Protein AF-A0A4W2DU71-F1 (afdb_monomer)

Structure (mmCIF, N/CA/C/O backbone):
data_AF-A0A4W2DU71-F1
#
_entry.id   AF-A0A4W2DU71-F1
#
loop_
_atom_site.group_PDB
_atom_site.id
_atom_site.type_symbol
_atom_site.label_atom_id
_atom_site.label_alt_id
_atom_site.label_comp_id
_atom_site.label_asym_id
_atom_site.label_entity_id
_atom_site.label_seq_id
_atom_site.pdbx_PDB_ins_code
_atom_site.Cartn_x
_atom_site.Cartn_y
_atom_site.Cartn_z
_atom_site.occupancy
_a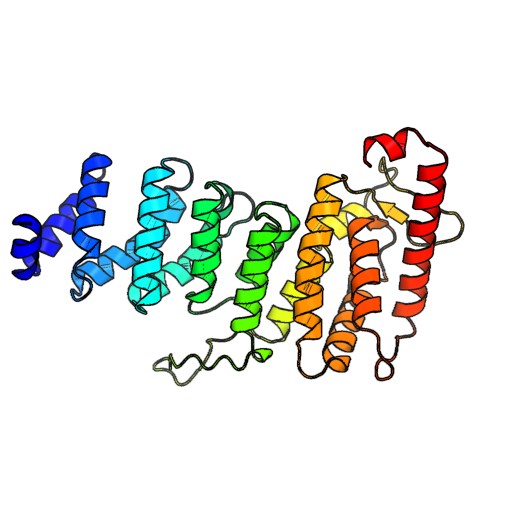tom_site.B_iso_or_equiv
_atom_site.auth_seq_id
_atom_site.auth_comp_id
_atom_site.auth_asym_id
_atom_site.auth_atom_id
_atom_site.pdbx_PDB_model_num
ATOM 1 N N . ILE A 1 1 ? 13.094 -8.467 -40.812 1.00 41.41 1 ILE A N 1
ATOM 2 C CA . ILE A 1 1 ? 14.427 -9.121 -40.797 1.00 41.41 1 ILE A CA 1
ATOM 3 C C . ILE A 1 1 ? 15.484 -8.213 -41.435 1.00 41.41 1 ILE A C 1
ATOM 5 O O . ILE A 1 1 ? 16.396 -7.828 -40.724 1.00 41.41 1 ILE A O 1
ATOM 9 N N . CYS A 1 2 ? 15.318 -7.727 -42.674 1.00 39.38 2 CYS A N 1
ATOM 10 C CA . CYS A 1 2 ? 16.271 -6.776 -43.285 1.00 39.38 2 CYS A CA 1
ATOM 11 C C . CYS A 1 2 ? 16.454 -5.454 -42.506 1.00 39.38 2 CYS A C 1
ATOM 13 O O . CYS A 1 2 ? 17.579 -5.006 -42.349 1.00 39.38 2 CYS A O 1
ATOM 15 N N . PHE A 1 3 ? 15.390 -4.872 -41.932 1.00 49.50 3 PHE A N 1
ATOM 16 C CA . PHE A 1 3 ? 15.496 -3.669 -41.079 1.00 49.50 3 PHE A CA 1
ATOM 17 C C . PHE A 1 3 ? 16.226 -3.932 -39.745 1.00 49.50 3 PHE A C 1
ATOM 19 O O . PHE A 1 3 ? 16.845 -3.038 -39.184 1.00 49.50 3 PHE A O 1
ATOM 26 N N . LEU A 1 4 ? 16.169 -5.175 -39.250 1.00 45.38 4 LEU A N 1
ATOM 27 C 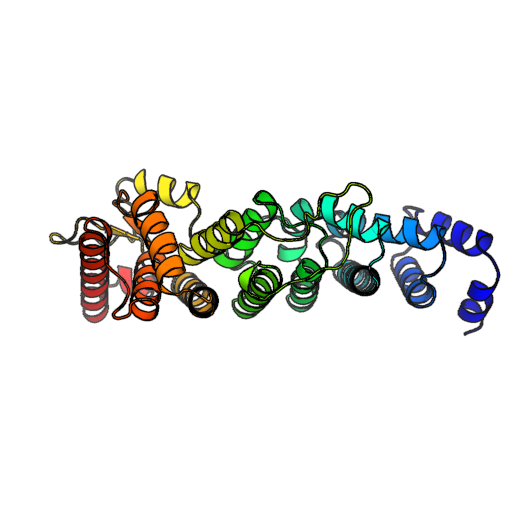CA . LEU A 1 4 ? 16.824 -5.599 -38.007 1.00 45.38 4 LEU A CA 1
ATOM 28 C C . LEU A 1 4 ? 18.311 -5.907 -38.226 1.00 45.38 4 LEU A C 1
ATOM 30 O O . LEU A 1 4 ? 19.116 -5.582 -37.365 1.00 45.38 4 LEU A O 1
ATOM 34 N N . LEU A 1 5 ? 18.669 -6.446 -39.398 1.00 46.88 5 LEU A N 1
ATOM 35 C CA . LEU A 1 5 ? 20.061 -6.625 -39.833 1.00 46.88 5 LEU A CA 1
ATOM 36 C C . LEU A 1 5 ? 20.741 -5.284 -40.176 1.00 46.88 5 LEU A C 1
ATOM 38 O O . LEU A 1 5 ? 21.939 -5.135 -39.993 1.00 46.88 5 LEU A O 1
ATOM 42 N N . PHE A 1 6 ? 19.989 -4.269 -40.617 1.00 49.47 6 PHE A N 1
ATOM 43 C CA . PHE A 1 6 ? 20.547 -2.939 -40.917 1.00 49.47 6 PHE A CA 1
ATOM 44 C C . PHE A 1 6 ? 20.885 -2.110 -39.670 1.00 49.47 6 PHE A C 1
ATOM 46 O O . PHE A 1 6 ? 21.780 -1.266 -39.684 1.00 49.47 6 PHE A O 1
ATOM 53 N N . LEU A 1 7 ? 20.165 -2.350 -38.576 1.00 50.03 7 LEU A N 1
ATOM 54 C CA . LEU A 1 7 ? 20.374 -1.683 -37.292 1.00 50.03 7 LEU A CA 1
ATOM 55 C C . LEU A 1 7 ? 21.699 -2.106 -36.630 1.00 50.03 7 LEU A C 1
ATOM 57 O O . LEU A 1 7 ? 22.244 -1.378 -35.801 1.00 50.03 7 LEU A O 1
ATOM 61 N N . GLU A 1 8 ? 22.283 -3.218 -37.080 1.00 47.94 8 GLU A N 1
ATOM 62 C CA . GLU A 1 8 ? 23.624 -3.676 -36.712 1.00 47.94 8 GLU A CA 1
ATOM 63 C C . GLU A 1 8 ? 24.737 -2.692 -37.133 1.00 47.94 8 GLU A C 1
ATOM 65 O O . GLU A 1 8 ? 25.821 -2.723 -36.555 1.00 47.94 8 GLU A O 1
ATOM 70 N N . ALA A 1 9 ? 24.476 -1.769 -38.072 1.00 53.62 9 ALA A N 1
ATOM 71 C CA . ALA A 1 9 ? 25.553 -1.119 -38.815 1.00 53.62 9 ALA A CA 1
ATOM 72 C C . ALA A 1 9 ? 25.831 0.374 -38.544 1.00 53.62 9 ALA A C 1
ATOM 74 O O . ALA A 1 9 ? 26.863 0.841 -39.018 1.00 53.62 9 ALA A O 1
ATOM 75 N N . THR A 1 10 ? 25.016 1.184 -37.843 1.00 66.12 10 THR A N 1
ATOM 76 C CA . THR A 1 10 ? 25.426 2.602 -37.624 1.00 66.12 10 THR A CA 1
ATOM 77 C C . THR A 1 10 ? 24.658 3.375 -36.540 1.00 66.12 10 THR A C 1
ATOM 79 O O . THR A 1 10 ? 23.441 3.546 -36.597 1.00 66.12 10 THR A O 1
ATOM 82 N N . GLU A 1 11 ? 25.390 3.969 -35.589 1.00 67.56 11 GLU A N 1
ATOM 83 C CA . GLU A 1 11 ? 24.868 4.909 -34.576 1.00 67.56 11 GLU A CA 1
ATOM 84 C C . GLU A 1 11 ? 24.136 6.117 -35.201 1.00 67.56 11 GLU A C 1
ATOM 86 O O . GLU A 1 11 ? 23.179 6.642 -34.626 1.00 67.56 11 GLU A O 1
ATOM 91 N N . SER A 1 12 ? 24.532 6.521 -36.412 1.00 70.56 12 SER A N 1
ATOM 92 C CA . SER A 1 12 ? 23.887 7.580 -37.195 1.00 70.56 12 SER A CA 1
ATOM 93 C C . SER A 1 12 ? 22.454 7.231 -37.613 1.00 70.56 12 SER A C 1
ATOM 95 O O . SER A 1 12 ? 21.579 8.094 -37.520 1.00 70.56 12 SER A O 1
ATOM 97 N N . LEU A 1 13 ? 22.179 5.978 -37.994 1.00 70.69 13 LEU A N 1
ATOM 98 C CA . LEU A 1 13 ? 20.828 5.524 -38.333 1.00 70.69 13 LEU A CA 1
ATOM 99 C C . LEU A 1 13 ? 19.935 5.497 -37.086 1.00 70.69 13 LEU A C 1
ATOM 101 O O . LEU A 1 13 ? 18.817 6.007 -37.119 1.00 70.69 13 LEU A O 1
ATOM 105 N N . ILE A 1 14 ? 20.454 4.998 -35.957 1.00 70.62 14 ILE A N 1
ATOM 106 C CA . ILE A 1 14 ? 19.748 5.018 -34.662 1.00 70.62 14 ILE A CA 1
ATOM 107 C C . ILE A 1 14 ? 19.374 6.455 -34.280 1.00 70.62 14 ILE A C 1
ATOM 109 O O . ILE A 1 14 ? 18.251 6.703 -33.838 1.00 70.62 14 ILE A O 1
ATOM 113 N N . LYS A 1 15 ? 20.292 7.407 -34.486 1.00 73.25 15 LYS A N 1
ATOM 114 C CA . LYS A 1 15 ? 20.061 8.834 -34.236 1.00 73.25 15 LYS A CA 1
ATOM 115 C C . LYS A 1 15 ? 18.990 9.418 -35.161 1.00 73.25 15 LYS A C 1
ATOM 117 O O . LYS A 1 15 ? 18.114 10.123 -34.672 1.00 73.25 15 LYS A O 1
ATOM 122 N N . ALA A 1 16 ? 19.019 9.101 -36.455 1.00 76.12 16 ALA A N 1
ATOM 123 C CA . ALA A 1 16 ? 18.016 9.569 -37.413 1.00 76.12 16 ALA A CA 1
ATOM 124 C C . ALA A 1 16 ? 16.611 9.036 -37.082 1.00 76.12 16 ALA A C 1
ATOM 126 O O . ALA A 1 16 ? 15.645 9.799 -37.047 1.00 76.12 16 ALA A O 1
ATOM 127 N N . VAL A 1 17 ? 16.502 7.745 -36.756 1.00 74.25 17 VAL A N 1
ATOM 128 C CA . VAL A 1 17 ? 15.231 7.125 -36.355 1.00 74.25 17 VAL A CA 1
ATOM 129 C C . VAL A 1 17 ? 14.725 7.702 -35.026 1.00 74.25 17 VAL A C 1
ATOM 131 O O . VAL A 1 17 ? 13.529 7.953 -34.889 1.00 74.25 17 VAL A O 1
ATOM 134 N N . TYR A 1 18 ? 15.615 8.011 -34.076 1.00 72.75 18 TYR A N 1
ATOM 135 C CA . TYR A 1 18 ? 15.246 8.714 -32.842 1.00 72.75 18 TYR A CA 1
ATOM 136 C C . TYR A 1 18 ? 14.683 10.115 -33.116 1.00 72.75 18 TYR A C 1
ATOM 138 O O . TYR A 1 18 ? 13.648 10.480 -32.556 1.00 72.75 18 TYR A O 1
ATOM 146 N N . THR A 1 19 ? 15.310 10.886 -34.009 1.00 77.00 19 THR A N 1
ATOM 147 C CA . THR A 1 19 ? 14.803 12.206 -34.416 1.00 77.00 19 THR A CA 1
ATOM 148 C C . THR A 1 19 ? 13.415 12.105 -35.051 1.00 77.00 19 THR A C 1
ATOM 150 O O . THR A 1 19 ? 12.552 12.922 -34.737 1.00 77.00 19 THR A O 1
ATOM 153 N N . LEU A 1 20 ? 13.162 11.081 -35.873 1.00 75.81 20 LEU A N 1
ATOM 154 C CA . LEU A 1 20 ? 11.834 10.811 -36.437 1.00 75.81 20 LEU A CA 1
ATOM 155 C C . LEU A 1 20 ? 10.816 10.408 -35.359 1.00 75.81 20 LEU A C 1
ATOM 157 O O . LEU A 1 20 ? 9.691 10.901 -35.366 1.00 75.81 20 LEU A O 1
ATOM 161 N N . TYR A 1 21 ? 11.208 9.575 -34.389 1.00 74.38 21 TYR A N 1
ATOM 162 C CA . TYR A 1 21 ? 10.343 9.177 -33.272 1.00 74.38 21 TYR A CA 1
ATOM 163 C C . TYR A 1 21 ? 9.860 10.376 -32.441 1.00 74.38 21 TYR A C 1
ATOM 165 O O . TYR A 1 21 ? 8.701 10.418 -32.020 1.00 74.38 21 TYR A O 1
ATOM 173 N N . GLN A 1 22 ? 10.733 11.365 -32.225 1.00 72.00 22 GLN A N 1
ATOM 174 C CA . GLN A 1 22 ? 10.412 12.578 -31.469 1.00 72.00 22 GLN A CA 1
ATOM 175 C C . GLN A 1 22 ? 9.448 13.531 -32.191 1.00 72.00 22 GLN A C 1
ATOM 177 O O . GLN A 1 22 ? 8.903 14.437 -31.555 1.00 72.00 22 GLN A O 1
ATOM 182 N N . GLN A 1 23 ? 9.206 13.351 -33.493 1.00 76.75 23 GLN A N 1
ATOM 183 C CA . GLN A 1 23 ? 8.272 14.202 -34.224 1.00 76.75 23 GLN A CA 1
ATOM 184 C C . GLN A 1 23 ? 6.852 14.026 -33.677 1.00 76.75 23 GLN A C 1
ATOM 186 O O . GLN A 1 23 ? 6.329 12.912 -33.565 1.00 76.75 23 GLN A O 1
ATOM 191 N N . ARG A 1 24 ? 6.206 15.147 -33.327 1.00 61.28 24 ARG A N 1
ATOM 192 C CA . ARG A 1 24 ? 4.875 15.154 -32.696 1.00 61.28 24 ARG A CA 1
ATOM 193 C C . ARG A 1 24 ? 3.796 14.515 -33.578 1.00 61.28 24 ARG A C 1
ATOM 195 O O . ARG A 1 24 ? 2.910 13.869 -33.030 1.00 61.28 24 ARG A O 1
ATOM 202 N N . SER A 1 25 ? 3.922 14.629 -34.901 1.00 70.56 25 SER A N 1
ATOM 203 C CA . SER A 1 25 ? 2.976 14.140 -35.915 1.00 70.56 25 SER A CA 1
ATOM 204 C C . SER A 1 25 ? 3.130 12.662 -36.295 1.00 70.56 25 SER A C 1
ATOM 206 O O . SER A 1 25 ? 2.412 12.191 -37.175 1.00 70.56 25 SER A O 1
ATOM 208 N N . LEU A 1 26 ? 4.050 11.912 -35.674 1.00 76.25 26 LEU A N 1
ATOM 209 C CA . LEU A 1 26 ? 4.237 10.507 -36.032 1.00 76.25 26 LEU A CA 1
ATOM 210 C C . LEU A 1 26 ? 3.009 9.673 -35.641 1.00 76.25 26 LEU A C 1
ATOM 212 O O . LEU A 1 26 ? 2.600 9.663 -34.476 1.00 76.25 26 LEU A O 1
ATOM 216 N N . LEU A 1 27 ? 2.455 8.946 -36.614 1.00 77.56 27 LEU A N 1
ATOM 217 C CA . LEU A 1 27 ? 1.325 8.047 -36.401 1.00 77.56 27 LEU A CA 1
ATOM 218 C C . LEU A 1 27 ? 1.673 6.984 -35.347 1.00 77.56 27 LEU A C 1
ATOM 220 O O . LEU A 1 27 ? 2.765 6.409 -35.355 1.00 77.56 27 LEU A O 1
ATOM 224 N N . ILE A 1 28 ? 0.723 6.689 -34.459 1.00 70.19 28 ILE A N 1
ATOM 225 C CA . ILE A 1 28 ? 0.897 5.732 -33.353 1.00 70.19 28 ILE A CA 1
ATOM 226 C C . ILE A 1 28 ? 1.367 4.345 -33.838 1.00 70.19 28 ILE A C 1
ATOM 228 O O . ILE A 1 28 ? 2.334 3.841 -33.267 1.00 70.19 28 ILE A O 1
ATOM 232 N N . PRO A 1 29 ? 0.822 3.755 -34.926 1.00 74.88 29 PRO A N 1
ATOM 233 C CA . PRO A 1 29 ? 1.317 2.477 -35.445 1.00 74.88 29 PRO A CA 1
ATOM 234 C C . PRO A 1 29 ? 2.802 2.509 -35.830 1.00 74.88 29 PRO A C 1
ATOM 236 O O . PRO A 1 29 ? 3.527 1.541 -35.604 1.00 74.88 29 PRO A O 1
ATOM 239 N N . VAL A 1 30 ? 3.280 3.641 -36.359 1.00 74.75 30 VAL A N 1
ATOM 240 C CA . VAL A 1 30 ? 4.692 3.831 -36.713 1.00 74.75 30 VAL A CA 1
ATOM 241 C C . VAL A 1 30 ? 5.544 3.927 -35.448 1.00 74.75 30 VAL A C 1
ATOM 243 O O . VAL A 1 30 ? 6.574 3.261 -35.364 1.00 74.75 30 VAL A O 1
ATOM 246 N N . ARG A 1 31 ? 5.092 4.663 -34.419 1.00 75.06 31 ARG A N 1
ATOM 247 C CA . ARG A 1 31 ? 5.765 4.686 -33.104 1.00 75.06 31 ARG A CA 1
ATOM 248 C C . ARG A 1 31 ? 5.872 3.286 -32.501 1.00 75.06 31 ARG A C 1
ATOM 250 O O . ARG A 1 31 ? 6.956 2.902 -32.070 1.00 75.06 31 ARG A O 1
ATOM 257 N N . THR A 1 32 ? 4.794 2.507 -32.534 1.00 70.69 32 THR A N 1
ATOM 258 C CA . THR A 1 32 ? 4.762 1.112 -32.070 1.00 70.69 32 THR A CA 1
ATOM 259 C C . THR A 1 32 ? 5.749 0.217 -32.824 1.00 70.69 32 THR A C 1
ATOM 261 O O . THR A 1 32 ? 6.460 -0.575 -32.205 1.00 70.69 32 THR A O 1
ATOM 264 N N . LEU A 1 33 ? 5.844 0.337 -34.150 1.00 73.81 33 LEU A N 1
ATOM 265 C CA . LEU A 1 33 ? 6.799 -0.445 -34.944 1.00 73.81 33 LEU A CA 1
ATOM 266 C C . LEU A 1 33 ? 8.254 -0.086 -34.616 1.00 73.81 33 LEU A C 1
ATOM 268 O O . LEU A 1 33 ? 9.084 -0.984 -34.458 1.00 73.81 33 LEU A O 1
ATOM 272 N N . LEU A 1 34 ? 8.552 1.205 -34.448 1.00 74.69 34 LEU A N 1
ATOM 273 C CA . LEU A 1 34 ? 9.880 1.666 -34.036 1.00 74.69 34 LEU A CA 1
ATOM 274 C C . LEU A 1 34 ? 10.244 1.136 -32.642 1.00 74.69 34 LEU A C 1
ATOM 276 O O . LEU A 1 34 ? 11.322 0.572 -32.464 1.00 74.69 34 LEU A O 1
ATOM 280 N N . LEU A 1 35 ? 9.321 1.230 -31.680 1.00 72.19 35 LEU A N 1
ATOM 281 C CA . LEU A 1 35 ? 9.468 0.679 -30.327 1.00 72.19 35 LEU A CA 1
ATOM 282 C C . LEU A 1 35 ? 9.805 -0.825 -30.354 1.00 72.19 35 LEU A C 1
ATOM 284 O O . LEU A 1 35 ? 10.723 -1.270 -29.661 1.00 72.19 35 LEU A O 1
ATOM 288 N N . LYS A 1 36 ? 9.115 -1.605 -31.198 1.00 70.38 36 LYS A N 1
ATOM 289 C CA . LYS A 1 36 ? 9.379 -3.044 -31.379 1.00 70.38 36 LYS A CA 1
ATOM 290 C C . LYS A 1 36 ? 10.762 -3.325 -31.972 1.00 70.38 36 LYS A C 1
ATOM 292 O O . LYS A 1 36 ? 11.409 -4.271 -31.536 1.00 70.38 36 LYS A O 1
ATOM 297 N N . ALA A 1 37 ? 11.239 -2.514 -32.916 1.00 67.44 37 ALA A N 1
ATOM 298 C CA . ALA A 1 37 ? 12.579 -2.676 -33.487 1.00 67.44 37 ALA A CA 1
ATOM 299 C C . ALA A 1 37 ? 13.686 -2.419 -32.446 1.00 67.44 37 ALA A C 1
ATOM 301 O O . ALA A 1 37 ? 14.681 -3.142 -32.390 1.00 67.44 37 ALA A O 1
ATOM 302 N N . TYR A 1 38 ? 13.482 -1.440 -31.562 1.00 65.69 38 TYR A N 1
ATOM 303 C CA . TYR A 1 38 ? 14.444 -1.085 -30.518 1.00 65.69 38 TYR A CA 1
ATOM 304 C C . TYR A 1 38 ? 14.571 -2.111 -29.383 1.00 65.69 38 TYR A C 1
ATOM 306 O O . TYR A 1 38 ? 15.602 -2.135 -28.707 1.00 65.69 38 TYR A O 1
ATOM 314 N N . ARG A 1 39 ? 13.596 -3.020 -29.216 1.00 63.19 39 ARG A N 1
ATOM 315 C CA . ARG A 1 39 ? 13.678 -4.155 -28.271 1.00 63.19 39 ARG A CA 1
ATOM 316 C C . ARG A 1 39 ? 14.838 -5.120 -28.549 1.00 63.19 39 ARG A C 1
ATOM 318 O O . ARG A 1 39 ? 15.099 -6.003 -27.737 1.00 63.19 39 ARG A O 1
ATOM 325 N N . ILE A 1 40 ? 15.529 -5.007 -29.677 1.00 57.81 40 ILE A N 1
ATOM 326 C CA . ILE A 1 40 ? 16.543 -5.992 -30.068 1.00 57.81 40 ILE A CA 1
ATOM 327 C C . ILE A 1 40 ? 17.973 -5.497 -29.770 1.00 57.81 40 ILE A C 1
ATOM 329 O O . ILE A 1 40 ? 18.875 -6.319 -29.637 1.00 57.81 40 ILE A O 1
ATOM 333 N N . GLN A 1 41 ? 18.208 -4.194 -29.537 1.00 60.06 41 GLN A N 1
ATOM 334 C CA . GLN A 1 41 ? 19.578 -3.654 -29.597 1.00 60.06 41 GLN A CA 1
ATOM 335 C C . GLN A 1 41 ? 19.953 -2.627 -28.512 1.00 60.06 41 GLN A C 1
ATOM 337 O O . GLN A 1 41 ? 20.147 -1.448 -28.775 1.00 60.06 41 GLN A O 1
ATOM 342 N N . TYR A 1 42 ? 20.176 -3.083 -27.277 1.00 56.47 42 TYR A N 1
ATOM 343 C CA . TYR A 1 42 ? 20.354 -2.219 -26.092 1.00 56.47 42 TYR A CA 1
ATOM 344 C C . TYR A 1 42 ? 21.765 -1.647 -25.837 1.00 56.47 42 TYR A C 1
ATOM 346 O O . TYR A 1 42 ? 22.002 -1.069 -24.779 1.00 56.47 42 TYR A O 1
ATOM 354 N N . ARG A 1 43 ? 22.717 -1.794 -26.771 1.00 60.47 43 ARG A N 1
ATOM 355 C CA . ARG A 1 43 ? 24.137 -1.437 -26.538 1.00 60.47 43 ARG A CA 1
ATOM 356 C C . ARG A 1 43 ? 24.555 -0.034 -27.006 1.00 60.47 43 ARG A C 1
ATOM 358 O O . ARG A 1 43 ? 25.684 0.371 -26.752 1.00 60.47 43 ARG A O 1
ATOM 365 N N . SER A 1 44 ? 23.671 0.726 -27.654 1.00 70.88 44 SER A N 1
ATOM 366 C CA . SER A 1 44 ? 23.983 2.081 -28.138 1.00 70.88 44 SER A CA 1
ATOM 367 C C . SER A 1 44 ? 23.743 3.162 -27.074 1.00 70.88 44 SER A C 1
ATOM 369 O O . SER A 1 44 ? 22.709 3.167 -26.400 1.00 70.88 44 SER A O 1
ATOM 371 N N . LYS A 1 45 ? 24.655 4.145 -26.974 1.00 73.12 45 LYS A N 1
ATOM 372 C CA . LYS A 1 45 ? 24.488 5.341 -26.120 1.00 73.12 45 LYS A CA 1
ATOM 373 C C . LYS A 1 45 ? 23.255 6.159 -26.510 1.00 73.12 45 LYS A C 1
ATOM 375 O O . LYS A 1 45 ? 22.565 6.680 -25.635 1.00 73.12 45 LYS A O 1
ATOM 380 N N . VAL A 1 46 ? 22.964 6.253 -27.808 1.00 73.12 46 VAL A N 1
ATOM 381 C CA . VAL A 1 46 ? 21.779 6.953 -28.324 1.00 73.12 46 VAL A CA 1
ATOM 382 C C . VAL A 1 46 ? 20.508 6.274 -27.826 1.00 73.12 46 VAL A C 1
ATOM 384 O O . VAL A 1 46 ? 19.602 6.948 -27.339 1.00 73.12 46 VAL A O 1
ATOM 387 N N . LEU A 1 47 ? 20.471 4.939 -27.855 1.00 75.88 47 LEU A N 1
ATOM 388 C CA . LEU A 1 47 ? 19.314 4.199 -27.373 1.00 75.88 47 LEU A CA 1
ATOM 389 C C . LEU A 1 47 ? 19.133 4.330 -25.860 1.00 75.88 47 LEU A C 1
ATOM 391 O O . LEU A 1 47 ? 18.012 4.504 -25.396 1.00 75.88 47 LEU A O 1
ATOM 395 N N . SER A 1 48 ? 20.224 4.315 -25.091 1.00 78.75 48 SER A N 1
ATOM 396 C CA . SER A 1 48 ? 20.153 4.542 -23.644 1.00 78.75 48 SER A CA 1
ATOM 397 C C . SER A 1 48 ? 19.533 5.901 -23.300 1.00 78.75 48 SER A C 1
ATOM 399 O O . SER A 1 48 ? 18.768 5.997 -22.344 1.00 78.75 48 SER A O 1
ATOM 401 N N . ARG A 1 49 ? 19.825 6.945 -24.087 1.00 81.00 49 ARG A N 1
ATOM 402 C CA . ARG A 1 49 ? 19.222 8.278 -23.917 1.00 81.00 49 ARG A CA 1
ATOM 403 C C . ARG A 1 49 ? 17.753 8.315 -24.329 1.00 81.00 49 ARG A C 1
ATOM 405 O O . ARG A 1 49 ? 16.964 8.968 -23.659 1.00 81.00 49 ARG A O 1
ATOM 412 N N . TRP A 1 50 ? 17.374 7.609 -25.394 1.00 82.94 50 TRP A N 1
ATOM 413 C CA . TRP A 1 50 ? 15.964 7.481 -25.774 1.00 82.94 50 TRP A CA 1
ATOM 414 C C . TRP A 1 50 ? 15.155 6.741 -24.704 1.00 82.94 50 TRP A C 1
ATOM 416 O O . TRP A 1 50 ? 14.095 7.223 -24.312 1.00 82.94 50 TRP A O 1
ATOM 426 N N . LEU A 1 51 ? 15.686 5.634 -24.166 1.00 86.38 51 LEU A N 1
ATOM 427 C CA . LEU A 1 51 ? 15.065 4.882 -23.069 1.00 86.38 51 LEU A CA 1
ATOM 428 C C . LEU A 1 51 ? 14.807 5.778 -21.853 1.00 86.38 51 LEU A C 1
ATOM 430 O O . LEU A 1 51 ? 13.739 5.707 -21.253 1.00 86.38 51 LEU A O 1
ATOM 434 N N . ALA A 1 52 ? 15.735 6.682 -21.534 1.00 88.56 52 ALA A N 1
ATOM 435 C CA . ALA A 1 52 ? 15.559 7.642 -20.450 1.00 88.56 52 ALA A CA 1
ATOM 436 C C . ALA A 1 52 ? 14.369 8.600 -20.645 1.00 88.56 52 ALA A C 1
ATOM 438 O O . ALA A 1 52 ? 13.871 9.148 -19.668 1.00 88.56 52 ALA A O 1
ATOM 439 N N . GLY A 1 53 ? 13.867 8.793 -21.867 1.00 88.94 53 GLY A N 1
ATOM 440 C CA . GLY A 1 53 ? 12.667 9.594 -22.117 1.00 88.94 53 GLY A CA 1
ATOM 441 C C . GLY A 1 53 ? 11.349 8.855 -21.865 1.00 88.94 53 GLY A C 1
ATOM 442 O O . GLY A 1 53 ? 10.314 9.502 -21.711 1.00 88.94 53 GLY A O 1
ATOM 443 N N . LEU A 1 54 ? 11.360 7.519 -21.823 1.00 91.19 54 LEU A N 1
ATOM 444 C CA . LEU A 1 54 ? 10.131 6.720 -21.796 1.00 91.19 54 LEU A CA 1
ATOM 445 C C . LEU A 1 54 ? 9.330 6.835 -20.489 1.00 91.19 54 LEU A C 1
ATOM 447 O O . LEU A 1 54 ? 8.111 6.947 -20.597 1.00 91.19 54 LEU A O 1
ATOM 451 N N . PRO A 1 55 ? 9.934 6.872 -19.281 1.00 93.94 55 PRO A N 1
ATOM 452 C CA . PRO A 1 55 ? 9.169 7.060 -18.045 1.00 93.94 55 PRO A CA 1
ATOM 453 C C . PRO A 1 55 ? 8.323 8.340 -18.053 1.00 93.94 55 PRO A C 1
ATOM 455 O O . PRO A 1 55 ? 7.145 8.304 -17.712 1.00 93.94 55 PRO A O 1
ATOM 458 N N . LEU A 1 56 ? 8.890 9.454 -18.527 1.00 91.94 56 LEU A N 1
ATOM 459 C CA . LEU A 1 56 ? 8.171 10.725 -18.646 1.00 91.94 56 LEU A CA 1
ATOM 460 C C . LEU A 1 56 ? 7.066 10.664 -19.710 1.00 91.94 56 LEU A C 1
ATOM 462 O O . LEU A 1 56 ? 5.985 11.216 -19.521 1.00 91.94 56 LEU A O 1
ATOM 466 N N . GLN A 1 57 ? 7.318 9.986 -20.835 1.00 90.19 57 GLN A N 1
ATOM 467 C CA . GLN A 1 57 ? 6.283 9.763 -21.849 1.00 90.19 57 GLN A CA 1
ATOM 468 C C . GLN A 1 57 ? 5.121 8.947 -21.292 1.00 90.19 57 GLN A C 1
ATOM 470 O O . GLN A 1 57 ? 3.974 9.295 -21.554 1.00 90.19 57 GLN A O 1
ATOM 475 N N . LEU A 1 58 ? 5.410 7.907 -20.509 1.00 91.81 58 LEU A N 1
ATOM 476 C CA . LEU A 1 58 ? 4.401 7.080 -19.862 1.00 91.81 58 LEU A CA 1
ATOM 477 C C . LEU A 1 58 ? 3.523 7.910 -18.915 1.00 91.81 58 LEU A C 1
ATOM 479 O O . LEU A 1 58 ? 2.302 7.856 -19.041 1.00 91.81 58 LEU A O 1
ATOM 483 N N . ALA A 1 59 ? 4.134 8.734 -18.057 1.00 90.44 59 ALA A N 1
ATOM 484 C CA . ALA A 1 59 ? 3.408 9.615 -17.140 1.00 90.44 59 ALA A CA 1
ATOM 485 C C . ALA A 1 59 ? 2.449 10.572 -17.877 1.00 90.44 59 ALA A C 1
ATOM 487 O O . ALA A 1 59 ? 1.303 10.754 -17.467 1.00 90.44 59 ALA A O 1
ATOM 488 N N . HIS A 1 60 ? 2.879 11.140 -19.009 1.00 88.12 60 HIS A N 1
ATOM 489 C CA . HIS A 1 60 ? 2.054 12.058 -19.802 1.00 88.12 60 HIS A CA 1
ATOM 490 C C . HIS A 1 60 ? 1.008 11.374 -20.697 1.00 88.12 60 HIS A C 1
ATOM 492 O O . HIS A 1 60 ? -0.012 11.988 -21.021 1.00 88.12 60 HIS A O 1
ATOM 498 N N . LEU A 1 61 ? 1.274 10.152 -21.166 1.00 83.94 61 LEU A N 1
ATOM 499 C CA . LEU A 1 61 ? 0.361 9.404 -22.033 1.00 83.94 61 LEU A CA 1
ATOM 500 C C . LEU A 1 61 ? -0.784 8.797 -21.227 1.00 83.94 61 LEU A C 1
ATOM 502 O O . LEU A 1 61 ? -1.941 9.014 -21.589 1.00 83.94 61 LEU A O 1
ATOM 506 N N . SER A 1 62 ? -0.465 8.096 -20.135 1.00 75.81 62 SER A N 1
ATOM 507 C CA . SER A 1 62 ? -1.432 7.534 -19.187 1.00 75.81 62 SER A CA 1
ATOM 508 C C . SER A 1 62 ? -2.650 6.903 -19.898 1.00 75.81 62 SER A C 1
ATOM 510 O O . SER A 1 62 ? -2.462 6.049 -20.770 1.00 75.81 62 SER A O 1
ATOM 512 N N . SER A 1 63 ? -3.883 7.318 -19.590 1.00 74.88 63 SER A N 1
ATOM 513 C CA . SER A 1 63 ? -5.120 6.769 -20.174 1.00 74.88 63 SER A CA 1
ATOM 514 C C . SER A 1 63 ? -5.421 7.205 -21.612 1.00 74.88 63 SER A C 1
ATOM 516 O O . SER A 1 63 ? -6.330 6.659 -22.232 1.00 74.88 63 SER A O 1
ATOM 518 N N . ARG A 1 64 ? -4.680 8.166 -22.184 1.00 82.69 64 ARG A N 1
ATOM 519 C CA . ARG A 1 64 ? -4.954 8.676 -23.544 1.00 82.69 64 ARG A CA 1
ATOM 520 C C . ARG A 1 64 ? -4.696 7.630 -24.627 1.00 82.69 64 ARG A C 1
ATOM 522 O O . ARG A 1 64 ? -5.224 7.757 -25.729 1.00 82.69 64 ARG A O 1
ATOM 529 N N . ASN A 1 65 ? -3.838 6.649 -24.344 1.00 82.88 65 ASN A N 1
ATOM 530 C CA . ASN A 1 65 ? -3.569 5.526 -25.235 1.00 82.88 65 ASN A CA 1
ATOM 531 C C . ASN A 1 65 ? -3.063 4.305 -24.434 1.00 82.88 65 ASN A C 1
ATOM 533 O O . ASN A 1 65 ? -1.850 4.167 -24.243 1.00 82.88 65 ASN A O 1
ATOM 537 N N . PRO A 1 66 ? -3.964 3.444 -23.928 1.00 83.69 66 PRO A N 1
ATOM 538 C CA . PRO A 1 66 ? -3.586 2.328 -23.063 1.00 83.69 66 PRO A CA 1
ATOM 539 C C . PRO A 1 66 ? -2.703 1.294 -23.778 1.00 83.69 66 PRO A C 1
ATOM 541 O O . PRO A 1 66 ? -1.787 0.744 -23.160 1.00 83.69 66 PRO A O 1
ATOM 544 N N . GLU A 1 67 ? -2.886 1.072 -25.083 1.00 85.00 67 GLU A N 1
ATOM 545 C CA . GLU A 1 67 ? -2.073 0.125 -25.855 1.00 85.00 67 GLU A CA 1
ATOM 546 C C . GLU A 1 67 ? -0.613 0.586 -25.964 1.00 85.00 67 GLU A C 1
ATOM 548 O O . GLU A 1 67 ? 0.318 -0.206 -25.787 1.00 85.00 67 GLU A O 1
ATOM 553 N N . LEU A 1 68 ? -0.392 1.874 -26.243 1.00 84.69 68 LEU A N 1
ATOM 554 C CA . LEU A 1 68 ? 0.945 2.461 -26.294 1.00 84.69 68 LEU A CA 1
ATOM 555 C C . LEU A 1 68 ? 1.575 2.500 -24.898 1.00 84.69 68 LEU A C 1
ATOM 557 O O . LEU A 1 68 ? 2.751 2.161 -24.766 1.00 84.69 68 LEU A O 1
ATOM 561 N N . SER A 1 69 ? 0.809 2.859 -23.864 1.00 90.00 69 SER A N 1
ATOM 562 C CA . SER A 1 69 ? 1.275 2.846 -22.472 1.00 90.00 69 SER A CA 1
ATOM 563 C C . SER A 1 69 ? 1.751 1.451 -22.052 1.00 90.00 69 SER A C 1
ATOM 565 O O . SER A 1 69 ? 2.852 1.325 -21.521 1.00 90.00 69 SER A O 1
ATOM 567 N N . THR A 1 70 ? 1.006 0.397 -22.396 1.00 89.12 70 THR A N 1
ATOM 568 C CA . THR A 1 70 ? 1.397 -1.002 -22.135 1.00 89.12 70 THR A CA 1
ATOM 569 C C . THR A 1 70 ? 2.730 -1.348 -22.809 1.00 89.12 70 THR A C 1
ATOM 571 O O . THR A 1 70 ? 3.652 -1.865 -22.177 1.00 89.12 70 THR A O 1
ATOM 574 N N . GLN A 1 71 ? 2.897 -0.985 -24.085 1.00 86.50 71 GLN A N 1
ATOM 575 C CA . GLN A 1 71 ? 4.151 -1.232 -24.812 1.00 86.50 71 GLN A CA 1
ATOM 576 C C . GLN A 1 71 ? 5.343 -0.475 -24.216 1.00 86.50 71 GLN A C 1
ATOM 578 O O . GLN A 1 71 ? 6.463 -0.999 -24.205 1.00 86.50 71 GLN A O 1
ATOM 583 N N . LEU A 1 72 ? 5.119 0.755 -23.745 1.00 90.44 72 LEU A N 1
ATOM 584 C CA . LEU A 1 72 ? 6.140 1.539 -23.056 1.00 90.44 72 LEU A CA 1
ATOM 585 C C . LEU A 1 72 ? 6.548 0.872 -21.745 1.00 90.44 72 LEU A C 1
ATOM 587 O O . LEU A 1 72 ? 7.748 0.740 -21.502 1.00 90.44 72 LEU A O 1
ATOM 591 N N . ILE A 1 73 ? 5.583 0.410 -20.946 1.00 92.81 73 ILE A N 1
ATOM 592 C CA . ILE A 1 73 ? 5.843 -0.282 -19.680 1.00 92.81 73 ILE A CA 1
ATOM 593 C C . ILE A 1 73 ? 6.718 -1.516 -19.915 1.00 92.81 73 ILE A C 1
ATOM 595 O O . ILE A 1 73 ? 7.751 -1.645 -19.261 1.00 92.81 73 ILE A O 1
ATOM 599 N N . ASP A 1 74 ? 6.402 -2.356 -20.901 1.00 90.38 74 ASP A N 1
ATOM 600 C CA . ASP A 1 74 ? 7.219 -3.534 -21.220 1.00 90.38 74 ASP A CA 1
ATOM 601 C C . ASP A 1 74 ? 8.678 -3.184 -21.565 1.00 90.38 74 ASP A C 1
ATOM 603 O O . ASP A 1 74 ? 9.627 -3.885 -21.189 1.00 90.38 74 ASP A O 1
ATOM 607 N N . ILE A 1 75 ? 8.879 -2.114 -22.343 1.00 89.38 75 ILE A N 1
ATOM 608 C CA . ILE A 1 75 ? 10.216 -1.678 -22.765 1.00 89.38 75 ILE A CA 1
ATOM 609 C C . ILE A 1 75 ? 10.981 -1.116 -21.570 1.00 89.38 75 ILE A C 1
ATOM 611 O O . ILE A 1 75 ? 12.164 -1.432 -21.409 1.00 89.38 75 ILE A O 1
ATOM 615 N N . ILE A 1 76 ? 10.308 -0.329 -20.726 1.00 92.44 76 ILE A N 1
ATOM 616 C CA . ILE A 1 76 ? 10.869 0.194 -19.479 1.00 92.44 76 ILE A CA 1
ATOM 617 C C . ILE A 1 76 ? 11.257 -0.969 -18.565 1.00 92.44 76 ILE A C 1
ATOM 619 O O . ILE A 1 76 ? 12.386 -0.992 -18.084 1.00 92.44 76 ILE A O 1
ATOM 623 N N . HIS A 1 77 ? 10.391 -1.969 -18.403 1.00 91.75 77 HIS A N 1
ATOM 624 C CA . HIS A 1 77 ? 10.643 -3.159 -17.593 1.00 91.75 77 HIS A CA 1
ATOM 625 C C . HIS A 1 77 ? 11.851 -3.950 -18.100 1.00 91.75 77 HIS A C 1
ATOM 627 O O . HIS A 1 77 ? 12.778 -4.238 -17.343 1.00 91.75 77 HIS A O 1
ATOM 633 N N . THR A 1 78 ? 11.915 -4.218 -19.406 1.00 88.94 78 THR A N 1
ATOM 634 C CA . THR A 1 78 ? 13.055 -4.917 -20.026 1.00 88.94 78 THR A CA 1
ATOM 635 C C . THR A 1 78 ? 14.370 -4.150 -19.841 1.00 88.94 78 THR A C 1
ATOM 637 O O . THR A 1 78 ? 15.419 -4.744 -19.585 1.00 88.94 78 THR A O 1
ATOM 640 N N . ALA A 1 79 ? 14.338 -2.822 -19.971 1.00 88.12 79 ALA A N 1
ATOM 641 C CA . ALA A 1 79 ? 15.512 -1.975 -19.786 1.00 88.12 79 ALA A CA 1
ATOM 642 C C . ALA A 1 79 ? 15.934 -1.855 -18.310 1.00 88.12 79 ALA A C 1
ATOM 644 O O . ALA A 1 79 ? 17.133 -1.843 -18.017 1.00 88.12 79 ALA A O 1
ATOM 645 N N . ALA A 1 80 ? 14.969 -1.799 -17.390 1.00 90.12 80 ALA A N 1
ATOM 646 C CA . ALA A 1 80 ? 15.193 -1.761 -15.950 1.00 90.12 80 ALA A CA 1
ATOM 647 C C . ALA A 1 80 ? 15.804 -3.077 -15.447 1.00 90.12 80 ALA A C 1
ATOM 649 O O . ALA A 1 80 ? 16.808 -3.046 -14.736 1.00 90.12 80 ALA A O 1
ATOM 650 N N . ALA A 1 81 ? 15.308 -4.223 -15.928 1.00 88.44 81 ALA A N 1
ATOM 651 C CA . ALA A 1 81 ? 15.870 -5.548 -15.648 1.00 88.44 81 ALA A CA 1
ATOM 652 C C . ALA A 1 81 ? 17.332 -5.702 -16.107 1.00 88.44 81 ALA A C 1
ATOM 654 O O . ALA A 1 81 ? 18.086 -6.499 -15.554 1.00 88.44 81 ALA A O 1
ATOM 655 N N . ARG A 1 82 ? 17.761 -4.908 -17.094 1.00 85.56 82 ARG A N 1
ATOM 656 C CA . ARG A 1 82 ? 19.152 -4.841 -17.577 1.00 85.56 82 ARG A CA 1
ATOM 657 C C . ARG A 1 82 ? 19.983 -3.749 -16.899 1.00 85.56 82 ARG A C 1
ATOM 659 O O . ARG A 1 82 ? 21.078 -3.445 -17.369 1.00 85.56 82 ARG A O 1
ATOM 666 N N . ALA A 1 83 ? 19.467 -3.144 -15.830 1.00 85.12 83 ALA A N 1
ATOM 667 C CA . ALA A 1 83 ? 20.114 -2.084 -15.064 1.00 85.12 83 ALA A CA 1
ATOM 668 C C . ALA A 1 83 ? 20.566 -0.880 -15.920 1.00 85.12 83 ALA A C 1
ATOM 670 O O . ALA A 1 83 ? 21.645 -0.316 -15.708 1.00 85.12 83 ALA A O 1
ATOM 671 N N . ASN A 1 84 ? 19.756 -0.466 -16.906 1.00 86.62 84 ASN A N 1
ATOM 672 C CA . ASN A 1 84 ? 20.069 0.719 -17.707 1.00 86.62 84 ASN A CA 1
ATOM 673 C C . ASN A 1 84 ? 20.084 1.987 -16.827 1.00 86.62 84 ASN A C 1
ATOM 675 O O . ASN A 1 84 ? 19.041 2.458 -16.380 1.00 86.62 84 ASN A O 1
ATOM 679 N N . LYS A 1 85 ? 21.274 2.558 -16.605 1.00 87.06 85 LYS A N 1
ATOM 680 C CA . LYS A 1 85 ? 21.494 3.655 -15.645 1.00 87.06 85 LYS A CA 1
ATOM 681 C C . LYS A 1 85 ? 20.690 4.923 -15.950 1.00 87.06 85 LYS A C 1
ATOM 683 O O . LYS A 1 85 ? 20.105 5.502 -15.039 1.00 87.06 85 LYS A O 1
ATOM 688 N N . GLU A 1 86 ? 20.651 5.348 -17.212 1.00 88.88 86 GLU A N 1
ATOM 689 C CA . GLU A 1 86 ? 19.949 6.574 -17.623 1.00 88.88 86 GLU A CA 1
ATOM 690 C C . GLU A 1 86 ? 18.429 6.424 -17.467 1.00 88.88 86 GLU A C 1
ATOM 692 O O . GLU A 1 86 ? 17.758 7.320 -16.951 1.00 88.88 86 GLU A O 1
ATOM 697 N N . LEU A 1 87 ? 17.890 5.258 -17.838 1.00 92.12 87 LEU A N 1
ATOM 698 C CA . LEU A 1 87 ? 16.480 4.938 -17.634 1.00 92.12 87 LEU A CA 1
ATOM 699 C C . LEU A 1 87 ? 16.123 4.871 -16.150 1.00 92.12 87 LEU A C 1
ATOM 701 O O . LEU A 1 87 ? 15.133 5.470 -15.748 1.00 92.12 87 LEU A O 1
ATOM 705 N N . LEU A 1 88 ? 16.932 4.204 -15.326 1.00 91.44 88 LEU A N 1
ATOM 706 C CA . LEU A 1 88 ? 16.679 4.104 -13.889 1.00 91.44 88 LEU A CA 1
ATOM 707 C C . LEU A 1 88 ? 16.716 5.474 -13.194 1.00 91.44 88 LEU A C 1
ATOM 709 O O . LEU A 1 88 ? 15.893 5.743 -12.317 1.00 91.44 88 LEU A O 1
ATOM 713 N N . LYS A 1 89 ? 17.615 6.369 -13.620 1.00 91.38 89 LYS A N 1
ATOM 714 C CA . LYS A 1 89 ? 17.654 7.760 -13.147 1.00 91.38 89 LYS A CA 1
ATOM 715 C C . LYS A 1 89 ? 16.373 8.515 -13.513 1.00 91.38 89 LYS A C 1
ATOM 717 O O . LYS A 1 89 ? 15.804 9.191 -12.661 1.00 91.38 89 LYS A O 1
ATOM 722 N N . SER A 1 90 ? 15.905 8.379 -14.752 1.00 93.06 90 SER A N 1
ATOM 723 C CA . SER A 1 90 ? 14.647 8.988 -15.198 1.00 93.06 90 SER A CA 1
ATOM 724 C C . SER A 1 90 ? 13.427 8.417 -14.469 1.00 93.06 90 SER A C 1
ATOM 726 O O . SER A 1 90 ? 12.551 9.160 -14.022 1.00 93.06 90 SER A O 1
ATOM 728 N N . LEU A 1 91 ? 13.404 7.099 -14.264 1.00 93.12 91 LEU A N 1
ATOM 729 C CA . LEU A 1 91 ? 12.343 6.413 -13.539 1.00 93.12 91 LEU A CA 1
ATOM 730 C C . LEU A 1 91 ? 12.274 6.890 -12.082 1.00 93.12 91 LEU A C 1
ATOM 732 O O . LEU A 1 91 ? 11.184 7.164 -11.597 1.00 93.12 91 LEU A O 1
ATOM 736 N N . LYS A 1 92 ? 13.422 7.092 -11.417 1.00 91.81 92 LYS A N 1
ATOM 737 C CA . LYS A 1 92 ? 13.486 7.690 -10.071 1.00 91.81 92 LYS A CA 1
ATOM 738 C C . LYS A 1 92 ? 12.826 9.073 -10.018 1.00 91.81 92 LYS A C 1
ATOM 740 O O . LYS A 1 92 ? 12.079 9.341 -9.086 1.00 91.81 92 LYS A O 1
ATOM 745 N N . VAL A 1 93 ? 13.089 9.936 -11.003 1.00 92.94 93 VAL A N 1
ATOM 746 C CA . VAL A 1 93 ? 12.513 11.294 -11.061 1.00 92.94 93 VAL A CA 1
ATOM 747 C C . VAL A 1 93 ? 11.007 11.257 -11.338 1.00 92.94 93 VAL A C 1
ATOM 749 O O . VAL A 1 93 ? 10.258 12.054 -10.783 1.00 92.94 93 VAL A O 1
ATOM 752 N N . THR A 1 94 ? 10.557 10.315 -12.167 1.00 94.75 94 THR A N 1
ATOM 753 C CA . THR A 1 94 ? 9.159 10.248 -12.626 1.00 94.75 94 THR A CA 1
ATOM 754 C C . THR A 1 94 ? 8.265 9.395 -11.712 1.00 94.75 94 THR A C 1
ATOM 756 O O . THR A 1 94 ? 7.043 9.445 -11.819 1.00 94.75 94 THR A O 1
ATOM 759 N N . ALA A 1 95 ? 8.842 8.625 -10.781 1.00 94.94 95 ALA A N 1
ATOM 760 C CA . ALA A 1 95 ? 8.117 7.654 -9.958 1.00 94.94 95 ALA A CA 1
ATOM 761 C C . ALA A 1 95 ? 6.915 8.261 -9.218 1.00 94.94 95 ALA A C 1
ATOM 763 O O . ALA A 1 95 ? 5.838 7.677 -9.233 1.00 94.94 95 ALA A O 1
ATOM 764 N N . LEU A 1 96 ? 7.061 9.449 -8.622 1.00 95.06 96 LEU A N 1
ATOM 765 C CA . LEU A 1 96 ? 5.962 10.080 -7.884 1.00 95.06 96 LEU A CA 1
ATOM 766 C C . LEU A 1 96 ? 4.738 10.353 -8.770 1.00 95.06 96 LEU A C 1
ATOM 768 O O . LEU A 1 96 ? 3.621 10.187 -8.295 1.00 95.06 96 LEU A O 1
ATOM 772 N N . GLN A 1 97 ? 4.939 10.717 -10.040 1.00 95.00 97 GLN A N 1
ATOM 773 C CA . GLN A 1 97 ? 3.848 10.944 -10.996 1.00 95.00 97 GLN A CA 1
ATOM 774 C C . GLN A 1 97 ? 3.210 9.626 -11.449 1.00 95.00 97 GLN A C 1
ATOM 776 O O . GLN A 1 97 ? 1.994 9.527 -11.549 1.00 95.00 97 GLN A O 1
ATOM 781 N N . ILE A 1 98 ? 4.023 8.593 -11.692 1.00 95.88 98 ILE A N 1
ATOM 782 C CA . ILE A 1 98 ? 3.536 7.277 -12.139 1.00 95.88 98 ILE A CA 1
ATOM 783 C C . ILE A 1 98 ? 2.666 6.616 -11.062 1.00 95.88 98 ILE A C 1
ATOM 785 O O . ILE A 1 98 ? 1.629 6.040 -11.388 1.00 95.88 98 ILE A O 1
ATOM 789 N N . TYR A 1 99 ? 3.076 6.716 -9.794 1.00 96.56 99 TYR A N 1
ATOM 790 C CA . TYR A 1 99 ? 2.396 6.096 -8.653 1.00 96.56 99 TYR A CA 1
ATOM 791 C C . TYR A 1 99 ? 1.533 7.080 -7.855 1.00 96.56 99 TYR A C 1
ATOM 793 O O . TYR A 1 99 ? 1.321 6.880 -6.662 1.00 96.56 99 TYR A O 1
ATOM 801 N N . ASP A 1 100 ? 1.063 8.168 -8.466 1.00 95.19 100 ASP A N 1
ATOM 802 C CA . ASP A 1 100 ? 0.104 9.046 -7.801 1.00 95.19 100 ASP A CA 1
ATOM 803 C C . ASP A 1 100 ? -1.240 8.309 -7.575 1.00 95.19 100 ASP A C 1
ATOM 805 O O . ASP A 1 100 ? -1.794 7.770 -8.533 1.00 95.19 100 ASP A O 1
ATOM 809 N N . PRO A 1 101 ? -1.782 8.263 -6.341 1.00 94.25 101 PRO A N 1
ATOM 810 C CA . PRO A 1 101 ? -2.994 7.499 -6.021 1.00 94.25 101 PRO A CA 1
ATOM 811 C C . PRO A 1 101 ? -4.297 8.100 -6.583 1.00 94.25 101 PRO A C 1
ATOM 813 O O . PRO A 1 101 ? -5.348 7.455 -6.505 1.00 94.25 101 PRO A O 1
ATOM 816 N N . GLN A 1 102 ? -4.261 9.323 -7.118 1.00 91.88 102 GLN A N 1
ATOM 817 C CA . GLN A 1 102 ? -5.423 9.988 -7.713 1.00 91.88 102 GLN A CA 1
ATOM 818 C C . GLN A 1 102 ? -5.394 9.926 -9.237 1.00 91.88 102 GLN A C 1
ATOM 820 O O . GLN A 1 102 ? -6.386 9.539 -9.850 1.00 91.88 102 GLN A O 1
ATOM 825 N N . GLU A 1 103 ? -4.266 10.295 -9.840 1.00 91.00 103 GLU A N 1
ATOM 826 C CA . GLU A 1 103 ? -4.162 10.491 -11.295 1.00 91.00 103 GLU A CA 1
ATOM 827 C C . GLU A 1 103 ? -2.999 9.738 -11.949 1.00 91.00 103 GLU A C 1
ATOM 829 O O . GLU A 1 103 ? -2.783 9.840 -13.159 1.00 91.00 103 GLU A O 1
ATOM 834 N N . GLY A 1 104 ? -2.238 8.977 -11.162 1.00 92.62 104 GLY A N 1
ATOM 835 C CA . GLY A 1 104 ? -1.036 8.313 -11.634 1.00 92.62 104 GLY A CA 1
ATOM 836 C C . GLY A 1 104 ? -1.324 7.251 -12.683 1.00 92.62 104 GLY A C 1
ATOM 837 O O . GLY A 1 104 ? -2.398 6.646 -12.737 1.00 92.62 104 GLY A O 1
ATOM 838 N N . THR A 1 105 ? -0.313 6.961 -13.501 1.00 93.69 105 THR A N 1
ATOM 839 C CA . THR A 1 105 ? -0.400 5.929 -14.538 1.00 93.69 105 THR A CA 1
ATOM 840 C C . THR A 1 105 ? -0.779 4.557 -13.968 1.00 93.69 105 THR A C 1
ATOM 842 O O . THR A 1 105 ? -1.462 3.786 -14.637 1.00 93.69 105 THR A O 1
ATOM 845 N N . VAL A 1 106 ? -0.397 4.267 -12.719 1.00 94.06 106 VAL A N 1
ATOM 846 C CA . VAL A 1 106 ? -0.787 3.034 -12.019 1.00 94.06 106 VAL A CA 1
ATOM 847 C C . VAL A 1 106 ? -2.289 2.942 -11.747 1.00 94.06 106 VAL A C 1
ATOM 849 O O . VAL A 1 106 ? -2.818 1.846 -11.672 1.00 94.06 106 VAL A O 1
ATOM 852 N N . VAL A 1 107 ? -2.997 4.061 -11.623 1.00 91.19 107 VAL A N 1
ATOM 853 C CA . VAL A 1 107 ? -4.427 4.077 -11.278 1.00 91.19 107 VAL A CA 1
ATOM 854 C C . VAL A 1 107 ? -5.307 4.005 -12.522 1.00 91.19 107 VAL A C 1
ATOM 856 O 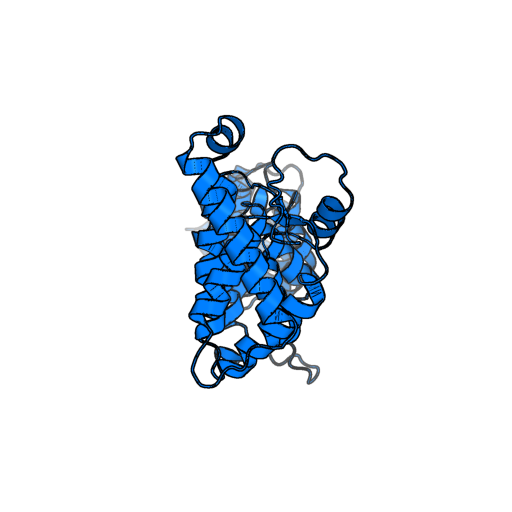O . VAL A 1 107 ? -6.391 3.435 -12.493 1.00 91.19 107 VAL A O 1
ATOM 859 N N . VAL A 1 108 ? -4.844 4.598 -13.620 1.00 90.69 108 VAL A N 1
ATOM 860 C CA . VAL A 1 108 ? -5.652 4.801 -14.832 1.00 90.69 108 VAL A CA 1
ATOM 861 C C . VAL A 1 108 ? -5.525 3.681 -15.866 1.00 90.69 108 VAL A C 1
ATOM 863 O O . VAL A 1 108 ? -6.291 3.660 -16.830 1.00 90.69 108 VAL A O 1
ATOM 866 N N . LEU A 1 109 ? -4.539 2.791 -15.722 1.00 91.00 109 LEU A N 1
ATOM 867 C CA . LEU A 1 109 ? -4.316 1.679 -16.645 1.00 91.00 109 LEU A CA 1
ATOM 868 C C . LEU A 1 109 ? -4.980 0.376 -16.162 1.00 91.00 109 LEU A C 1
ATOM 870 O O . LEU A 1 109 ? -5.181 0.206 -14.962 1.00 91.00 109 LEU A O 1
ATOM 874 N N . PRO A 1 110 ? -5.280 -0.571 -17.074 1.00 90.81 110 PRO A N 1
ATOM 875 C CA . PRO A 1 110 ? -5.857 -1.871 -16.721 1.00 90.81 110 PRO A CA 1
ATOM 876 C C . PRO A 1 110 ? -4.940 -2.732 -15.840 1.00 90.81 110 PRO A C 1
ATOM 878 O O . PRO A 1 110 ? -3.718 -2.575 -15.875 1.00 90.81 110 PRO A O 1
ATOM 881 N N . ALA A 1 111 ? -5.523 -3.709 -15.135 1.00 90.62 111 ALA A N 1
ATOM 882 C CA . ALA A 1 111 ? -4.846 -4.571 -14.155 1.00 90.62 111 ALA A CA 1
ATOM 883 C C . ALA A 1 111 ? -3.534 -5.213 -14.654 1.00 90.62 111 ALA A C 1
ATOM 885 O O . ALA A 1 111 ? -2.543 -5.242 -13.927 1.00 90.62 111 ALA A O 1
ATOM 886 N N . GLU A 1 112 ? -3.481 -5.658 -15.912 1.00 90.56 112 GLU A N 1
ATOM 887 C CA . GLU A 1 112 ? -2.270 -6.237 -16.517 1.00 90.56 112 GLU A CA 1
ATOM 888 C C . GLU A 1 112 ? -1.103 -5.233 -16.556 1.00 90.56 112 GLU A C 1
ATOM 890 O O . GLU A 1 112 ? 0.036 -5.551 -16.213 1.00 90.56 112 GLU A O 1
ATOM 895 N N . SER A 1 113 ? -1.389 -3.979 -16.920 1.00 93.38 113 SER A N 1
ATOM 896 C CA . SER A 1 113 ? -0.400 -2.897 -16.898 1.00 93.38 113 SER A CA 1
ATOM 897 C C . SER A 1 113 ? -0.040 -2.490 -15.471 1.00 93.38 113 SER A C 1
ATOM 899 O O . SER A 1 113 ? 1.124 -2.191 -15.198 1.00 93.38 113 SER A O 1
ATOM 901 N N . GLN A 1 114 ? -1.008 -2.504 -14.548 1.00 95.31 114 GLN A N 1
ATOM 902 C CA . GLN A 1 114 ? -0.752 -2.241 -13.130 1.00 95.31 114 GLN A CA 1
ATOM 903 C C . GLN A 1 114 ? 0.222 -3.263 -12.541 1.00 95.31 114 GLN A C 1
ATOM 905 O O . GLN A 1 114 ? 1.134 -2.875 -11.816 1.00 95.31 114 GLN A O 1
ATOM 910 N N . GLN A 1 115 ? 0.096 -4.543 -12.900 1.00 96.06 115 GLN A N 1
ATOM 911 C CA . GLN A 1 115 ? 1.017 -5.593 -12.467 1.00 96.06 115 GLN A CA 1
ATOM 912 C C . GLN A 1 115 ? 2.462 -5.291 -12.875 1.00 96.06 115 GLN A C 1
ATOM 914 O O . GLN A 1 115 ? 3.368 -5.349 -12.042 1.00 96.06 115 GLN A O 1
ATOM 919 N N . LEU A 1 116 ? 2.685 -4.915 -14.135 1.00 94.81 116 LEU A N 1
ATOM 920 C CA . LEU A 1 116 ? 4.018 -4.561 -14.627 1.00 94.81 116 LEU A CA 1
ATOM 921 C C . LEU A 1 116 ? 4.568 -3.295 -13.952 1.00 94.81 116 LEU A C 1
ATOM 923 O O . LEU A 1 116 ? 5.768 -3.206 -13.686 1.00 94.81 116 LEU A O 1
ATOM 927 N N . LEU A 1 117 ? 3.705 -2.325 -13.641 1.00 96.50 117 LEU A N 1
ATOM 928 C CA . LEU A 1 117 ? 4.079 -1.148 -12.855 1.00 96.50 117 LEU A CA 1
ATOM 929 C C . LEU A 1 117 ? 4.467 -1.540 -11.423 1.00 96.50 117 LEU A C 1
ATOM 931 O O . LEU A 1 117 ? 5.527 -1.147 -10.956 1.00 96.50 117 LEU A O 1
ATOM 935 N N . VAL A 1 118 ? 3.692 -2.381 -10.741 1.00 97.50 118 VAL A N 1
ATOM 936 C CA . VAL A 1 118 ? 4.059 -2.889 -9.409 1.00 97.50 118 VAL A CA 1
ATOM 937 C C . VAL A 1 118 ? 5.412 -3.608 -9.455 1.00 97.50 118 VAL A C 1
ATOM 939 O O . VAL A 1 118 ? 6.283 -3.331 -8.630 1.00 97.50 118 VAL A O 1
ATOM 942 N N . GLN A 1 119 ? 5.655 -4.444 -10.466 1.00 96.12 119 GLN A N 1
ATOM 943 C CA . GLN A 1 119 ? 6.949 -5.108 -10.666 1.00 96.12 119 GLN A CA 1
ATOM 944 C C . GLN A 1 119 ? 8.097 -4.119 -10.910 1.00 96.12 119 GLN A C 1
ATOM 946 O O . GLN A 1 119 ? 9.208 -4.332 -10.420 1.00 96.12 119 GLN A O 1
ATOM 951 N N . LEU A 1 120 ? 7.852 -2.996 -11.593 1.00 95.75 120 LEU A N 1
ATOM 952 C CA . LEU A 1 120 ? 8.863 -1.956 -11.810 1.00 95.75 120 LEU A CA 1
ATOM 953 C C . LEU A 1 120 ? 9.391 -1.335 -10.509 1.00 95.75 120 LEU A C 1
ATOM 955 O O . LEU A 1 120 ? 10.539 -0.876 -10.487 1.00 95.75 120 LEU A O 1
ATOM 959 N N . VAL A 1 121 ? 8.614 -1.358 -9.419 1.00 95.56 121 VAL A N 1
ATOM 960 C CA . VAL A 1 121 ? 9.056 -0.894 -8.090 1.00 95.56 121 VAL A CA 1
ATOM 961 C C . VAL A 1 121 ? 10.297 -1.656 -7.618 1.00 95.56 121 VAL A C 1
ATOM 963 O O . VAL A 1 121 ? 11.170 -1.069 -6.971 1.00 95.56 121 VAL A O 1
ATOM 966 N N . TYR A 1 122 ? 10.446 -2.926 -8.003 1.00 93.25 122 TYR A N 1
ATOM 967 C CA . TYR A 1 122 ? 11.626 -3.732 -7.686 1.00 93.25 122 TYR A CA 1
ATOM 968 C C . TYR A 1 122 ? 12.922 -3.098 -8.216 1.00 93.25 122 TYR A C 1
ATOM 970 O O . TYR A 1 122 ? 13.942 -3.091 -7.528 1.00 93.25 122 TYR A O 1
ATOM 978 N N . PHE A 1 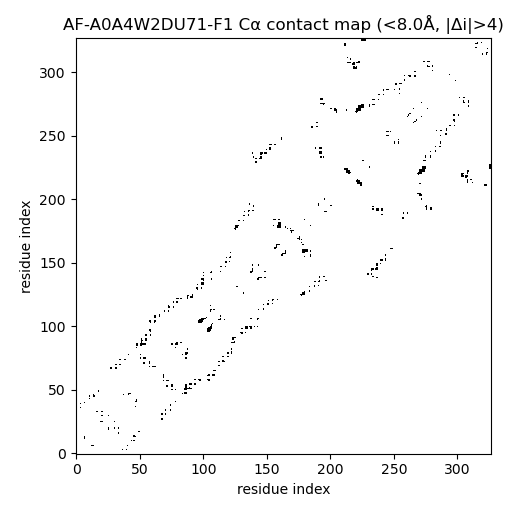123 ? 12.877 -2.498 -9.409 1.00 91.56 123 PHE A N 1
ATOM 979 C CA . PHE A 1 123 ? 14.058 -1.943 -10.076 1.00 91.56 123 PHE A CA 1
ATOM 980 C C . PHE A 1 123 ? 14.367 -0.487 -9.708 1.00 91.56 123 PHE A C 1
ATOM 982 O O . PHE A 1 123 ? 15.424 0.021 -10.088 1.00 91.56 123 PHE A O 1
ATOM 989 N N . LEU A 1 124 ? 13.477 0.215 -8.995 1.00 91.12 124 LEU A N 1
ATOM 990 C CA . LEU A 1 124 ? 13.686 1.625 -8.650 1.00 91.12 124 LEU A CA 1
ATOM 991 C C . LEU A 1 124 ? 14.983 1.819 -7.844 1.00 91.12 124 LEU A C 1
ATOM 993 O O . LEU A 1 124 ? 15.147 1.158 -6.823 1.00 91.12 124 LEU A O 1
ATOM 997 N N . PRO A 1 125 ? 15.878 2.760 -8.199 1.00 85.62 125 PRO A N 1
ATOM 998 C CA . PRO A 1 125 ? 17.143 2.941 -7.476 1.00 85.62 125 PRO A CA 1
ATOM 999 C C . PRO A 1 125 ? 16.977 3.249 -5.986 1.00 85.62 125 PRO A C 1
ATOM 1001 O O . PRO A 1 125 ? 17.764 2.798 -5.164 1.00 85.62 125 PRO A O 1
ATOM 1004 N N . SER A 1 126 ? 15.938 4.006 -5.641 1.00 86.56 126 SER A N 1
ATOM 1005 C CA . SER A 1 126 ? 15.623 4.409 -4.274 1.00 86.56 126 SER A CA 1
ATOM 1006 C C . SER A 1 126 ? 14.115 4.481 -4.089 1.00 86.56 126 SER A C 1
ATOM 1008 O O . SER A 1 126 ? 13.401 4.833 -5.030 1.00 86.56 126 SER A O 1
ATOM 1010 N N . LEU A 1 127 ? 13.656 4.227 -2.869 1.00 91.75 127 LEU A N 1
ATOM 1011 C CA . LEU A 1 127 ? 12.251 4.289 -2.479 1.00 91.75 127 LEU A CA 1
ATOM 1012 C C . LEU A 1 127 ? 12.102 5.315 -1.346 1.00 91.75 127 LEU A C 1
ATOM 1014 O O . LEU A 1 127 ? 12.212 4.943 -0.181 1.00 91.75 127 LEU A O 1
ATOM 1018 N N . PRO A 1 128 ? 11.957 6.613 -1.672 1.00 91.81 128 PRO A N 1
ATOM 1019 C CA . PRO A 1 128 ? 11.802 7.654 -0.660 1.00 91.81 128 PRO A CA 1
ATOM 1020 C C . PRO A 1 128 ? 10.457 7.530 0.069 1.00 91.81 128 PRO A C 1
ATOM 1022 O O . PRO A 1 128 ? 9.493 7.004 -0.493 1.00 91.81 128 PRO A O 1
ATOM 1025 N N . ALA A 1 129 ? 10.378 8.082 1.282 1.00 93.25 129 ALA A N 1
ATOM 1026 C CA . ALA A 1 129 ? 9.175 8.071 2.119 1.00 93.25 129 ALA A CA 1
ATOM 1027 C C . ALA A 1 129 ? 7.919 8.576 1.383 1.00 93.25 129 ALA A C 1
ATOM 1029 O O . ALA A 1 129 ? 6.868 7.944 1.460 1.00 93.25 129 ALA A O 1
ATOM 1030 N N . ASP A 1 130 ? 8.037 9.647 0.590 1.00 94.56 130 ASP A N 1
ATOM 1031 C CA . ASP A 1 130 ? 6.915 10.199 -0.184 1.00 94.56 130 ASP A CA 1
ATOM 1032 C C . ASP A 1 130 ? 6.357 9.206 -1.212 1.00 94.56 130 ASP A C 1
ATOM 1034 O O . ASP A 1 130 ? 5.147 9.139 -1.431 1.00 94.56 130 ASP A O 1
ATOM 1038 N N . LEU A 1 131 ? 7.229 8.409 -1.839 1.00 95.88 131 LEU A N 1
ATOM 1039 C CA . LEU A 1 131 ? 6.801 7.379 -2.782 1.00 95.88 131 LEU A CA 1
ATOM 1040 C C . LEU A 1 131 ? 6.123 6.222 -2.046 1.00 95.88 131 LEU A C 1
ATOM 1042 O O . LEU A 1 131 ? 5.089 5.744 -2.498 1.00 95.88 131 LEU A O 1
ATOM 1046 N N . LEU A 1 1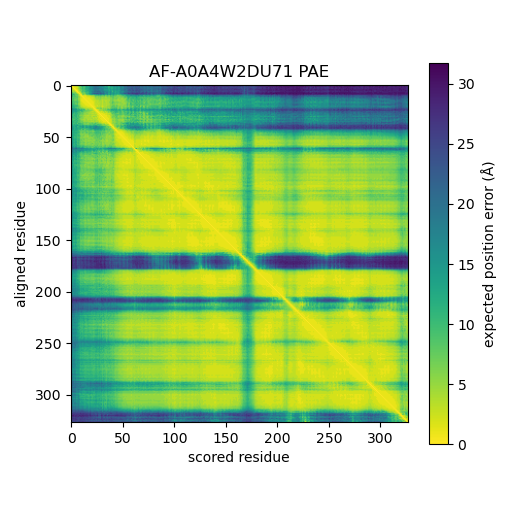32 ? 6.674 5.794 -0.909 1.00 96.94 132 LEU A N 1
ATOM 1047 C CA . LEU A 1 132 ? 6.075 4.746 -0.081 1.00 96.94 132 LEU A CA 1
ATOM 1048 C C . LEU A 1 132 ? 4.698 5.166 0.441 1.00 96.94 132 LEU A C 1
ATOM 1050 O O . LEU A 1 132 ? 3.761 4.378 0.383 1.00 96.94 132 LEU A O 1
ATOM 1054 N N . SER A 1 133 ? 4.538 6.424 0.850 1.00 95.69 133 SER A N 1
ATOM 1055 C CA . SER A 1 133 ? 3.240 6.984 1.234 1.00 95.69 133 SER A CA 1
ATOM 1056 C C . SER A 1 133 ? 2.224 6.906 0.085 1.00 95.69 133 SER A C 1
ATOM 1058 O O . SER A 1 133 ? 1.117 6.402 0.271 1.00 95.69 133 SER A O 1
ATOM 1060 N N . ARG A 1 134 ? 2.604 7.299 -1.141 1.00 96.50 134 ARG A N 1
ATOM 1061 C CA . ARG A 1 134 ? 1.736 7.177 -2.331 1.00 96.50 134 ARG A CA 1
ATOM 1062 C C . ARG A 1 134 ? 1.378 5.728 -2.665 1.00 96.50 134 ARG A C 1
ATOM 1064 O O . ARG A 1 134 ? 0.226 5.438 -2.976 1.00 96.50 134 ARG A O 1
ATOM 1071 N N . LEU A 1 135 ? 2.347 4.823 -2.569 1.00 97.50 135 LEU A N 1
ATOM 1072 C CA . LEU A 1 135 ? 2.157 3.391 -2.784 1.00 97.50 135 LEU A CA 1
ATOM 1073 C C . LEU A 1 135 ? 1.205 2.783 -1.743 1.00 97.50 135 LEU A C 1
ATOM 1075 O O . LEU A 1 135 ? 0.289 2.057 -2.115 1.00 97.50 135 LEU A O 1
ATOM 1079 N N . SER A 1 136 ? 1.361 3.141 -0.465 1.00 97.38 136 SER A N 1
ATOM 1080 C CA . SER A 1 136 ? 0.442 2.732 0.605 1.00 97.38 136 SER A CA 1
ATOM 1081 C C . SER A 1 136 ? -0.968 3.251 0.320 1.00 97.38 136 SER A C 1
ATOM 1083 O O . SER A 1 136 ? -1.930 2.488 0.369 1.00 97.38 136 SER A O 1
ATOM 1085 N N . ARG A 1 137 ? -1.090 4.512 -0.121 1.00 96.31 137 ARG A N 1
ATOM 1086 C CA . ARG A 1 137 ? -2.370 5.080 -0.562 1.00 96.31 137 ARG A CA 1
ATOM 1087 C C . ARG A 1 137 ? -2.997 4.324 -1.736 1.00 96.31 137 ARG A C 1
ATOM 1089 O O . ARG A 1 137 ? -4.211 4.154 -1.759 1.00 96.31 137 ARG A O 1
ATOM 1096 N N . CYS A 1 138 ? -2.201 3.847 -2.692 1.00 96.62 138 CYS A N 1
ATOM 1097 C CA . CYS A 1 138 ? -2.711 3.022 -3.791 1.00 96.62 138 CYS A CA 1
ATOM 1098 C C . CYS A 1 138 ? -3.294 1.691 -3.285 1.00 96.62 138 CYS A C 1
ATOM 1100 O O . CYS A 1 138 ? -4.323 1.255 -3.803 1.00 96.62 138 CYS A O 1
ATOM 1102 N N . CYS A 1 139 ? -2.676 1.081 -2.266 1.00 96.75 139 CYS A N 1
ATOM 1103 C CA . CYS A 1 139 ? -3.192 -0.128 -1.622 1.00 96.75 139 CYS A CA 1
ATOM 1104 C C . CYS A 1 139 ? -4.506 0.141 -0.878 1.00 96.75 139 CYS A C 1
ATOM 1106 O O . CYS A 1 139 ? -5.482 -0.556 -1.121 1.00 96.75 139 CYS A O 1
ATOM 1108 N N . ILE A 1 140 ? -4.557 1.149 -0.000 1.00 93.44 140 ILE A N 1
ATOM 1109 C CA . ILE A 1 140 ? -5.728 1.373 0.872 1.00 93.44 140 ILE A CA 1
ATOM 1110 C C . ILE A 1 140 ? -6.955 1.890 0.107 1.00 93.44 140 ILE A C 1
ATOM 1112 O O . ILE A 1 140 ? -8.081 1.540 0.439 1.00 93.44 140 ILE A O 1
ATOM 1116 N N . MET A 1 141 ? -6.754 2.693 -0.944 1.00 92.50 141 MET A N 1
ATOM 1117 C CA . MET A 1 141 ? -7.845 3.279 -1.734 1.00 92.50 141 MET A CA 1
ATOM 1118 C C . MET A 1 141 ? -8.417 2.315 -2.791 1.00 92.50 141 MET A C 1
ATOM 1120 O O . MET A 1 141 ? -9.160 2.752 -3.670 1.00 92.50 141 MET A O 1
ATOM 1124 N N . GLY A 1 142 ? -8.016 1.038 -2.784 1.00 90.31 142 GLY A N 1
ATOM 1125 C CA . GLY A 1 142 ? -8.451 0.050 -3.778 1.00 90.31 142 GLY A CA 1
ATOM 1126 C C . GLY A 1 142 ? -8.005 0.364 -5.210 1.00 90.31 142 GLY A C 1
ATOM 1127 O O . GLY A 1 142 ? -8.608 -0.118 -6.165 1.00 90.31 142 GLY A O 1
ATOM 1128 N N . ARG A 1 143 ? -6.971 1.204 -5.396 1.00 94.00 143 ARG A N 1
ATOM 1129 C CA . ARG A 1 143 ? -6.420 1.490 -6.736 1.00 94.00 143 ARG A CA 1
ATOM 1130 C C . ARG A 1 143 ? -5.611 0.318 -7.277 1.00 94.00 143 ARG A C 1
ATOM 1132 O O . ARG A 1 143 ? -5.536 0.129 -8.488 1.00 94.00 143 ARG A O 1
ATOM 1139 N N . LEU A 1 144 ? -5.002 -0.435 -6.368 1.00 96.06 144 LEU A N 1
ATOM 1140 C CA . LEU A 1 144 ? -4.444 -1.756 -6.610 1.00 96.06 144 LEU A CA 1
ATOM 1141 C C . LEU A 1 144 ? -5.402 -2.789 -6.023 1.00 96.06 144 LEU A C 1
ATOM 1143 O O . LEU A 1 144 ? -5.906 -2.582 -4.920 1.00 96.06 144 LEU A O 1
ATOM 1147 N N . SER A 1 145 ? -5.615 -3.901 -6.727 1.00 96.25 145 SER A N 1
ATOM 1148 C CA . SER A 1 145 ? -6.293 -5.064 -6.145 1.00 96.25 145 SER A CA 1
ATOM 1149 C C . SER A 1 145 ? -5.501 -5.618 -4.956 1.00 96.25 145 SER A C 1
ATOM 1151 O O . SER A 1 145 ? -4.301 -5.351 -4.826 1.00 96.25 145 SER A O 1
ATOM 1153 N N . ALA A 1 146 ? -6.148 -6.421 -4.108 1.00 96.50 146 ALA A N 1
ATOM 1154 C CA . ALA A 1 146 ? -5.484 -7.084 -2.987 1.00 96.50 146 ALA A CA 1
ATOM 1155 C C . ALA A 1 146 ? -4.254 -7.899 -3.438 1.00 96.50 146 ALA A C 1
ATOM 1157 O O . ALA A 1 146 ? -3.187 -7.772 -2.841 1.00 96.50 146 ALA A O 1
ATOM 1158 N N . ASP A 1 147 ? -4.345 -8.621 -4.562 1.00 97.19 147 ASP A N 1
ATOM 1159 C CA . ASP A 1 147 ? -3.222 -9.379 -5.137 1.00 97.19 147 ASP A CA 1
ATOM 1160 C C . ASP A 1 147 ? -2.039 -8.485 -5.546 1.00 97.19 147 ASP A C 1
ATOM 1162 O O . ASP A 1 147 ? -0.871 -8.813 -5.315 1.00 97.19 147 ASP A O 1
ATOM 1166 N N . LEU A 1 148 ? -2.322 -7.328 -6.154 1.00 97.69 148 LEU A N 1
ATOM 1167 C CA . LEU A 1 148 ? -1.289 -6.374 -6.559 1.00 97.69 148 LEU A CA 1
ATOM 1168 C C . LEU A 1 148 ? -0.662 -5.672 -5.353 1.00 97.69 148 LEU A C 1
ATOM 1170 O O . LEU A 1 148 ? 0.553 -5.458 -5.330 1.00 97.69 148 LEU A O 1
ATOM 1174 N N . ALA A 1 149 ? -1.462 -5.350 -4.338 1.00 97.88 149 ALA A N 1
ATOM 1175 C CA . ALA A 1 149 ? -0.969 -4.841 -3.066 1.00 97.88 149 ALA A CA 1
ATOM 1176 C C . ALA A 1 149 ? -0.080 -5.881 -2.365 1.00 97.88 149 ALA A C 1
ATOM 1178 O O . ALA A 1 149 ? 0.999 -5.533 -1.884 1.00 97.88 149 ALA A O 1
ATOM 1179 N N . ALA A 1 150 ? -0.466 -7.159 -2.380 1.00 98.06 150 ALA A N 1
ATOM 1180 C CA . ALA A 1 150 ? 0.330 -8.243 -1.822 1.00 98.06 150 ALA A CA 1
ATOM 1181 C C . ALA A 1 150 ? 1.677 -8.397 -2.546 1.00 98.06 150 ALA A C 1
ATOM 1183 O O . ALA A 1 150 ? 2.730 -8.470 -1.905 1.00 98.06 150 ALA A O 1
ATOM 1184 N N . MET A 1 151 ? 1.670 -8.351 -3.883 1.00 98.06 151 MET A N 1
ATOM 1185 C CA . MET A 1 151 ? 2.891 -8.346 -4.696 1.00 98.06 151 MET A CA 1
ATOM 1186 C C . MET A 1 151 ? 3.796 -7.159 -4.351 1.00 98.06 151 MET A C 1
ATOM 1188 O O . MET A 1 151 ? 5.005 -7.329 -4.181 1.00 98.06 151 MET A O 1
ATOM 1192 N N . LEU A 1 152 ? 3.221 -5.962 -4.222 1.00 98.06 152 LEU A N 1
ATOM 1193 C CA . LEU A 1 152 ? 3.954 -4.757 -3.856 1.00 98.06 152 LEU A CA 1
ATOM 1194 C C . LEU A 1 152 ? 4.587 -4.879 -2.466 1.00 98.06 152 LEU A C 1
ATOM 1196 O O . LEU A 1 152 ? 5.778 -4.612 -2.318 1.00 98.06 152 LEU A O 1
ATOM 1200 N N . ILE A 1 153 ? 3.820 -5.314 -1.464 1.00 97.94 153 ILE A N 1
ATOM 1201 C CA . ILE A 1 153 ? 4.317 -5.545 -0.102 1.00 97.94 153 ILE A CA 1
ATOM 1202 C C . ILE A 1 153 ? 5.470 -6.560 -0.131 1.00 97.94 153 ILE A C 1
ATOM 1204 O O . ILE A 1 153 ? 6.516 -6.310 0.469 1.00 97.94 153 ILE A O 1
ATOM 1208 N N . GLY A 1 154 ? 5.336 -7.649 -0.895 1.00 96.12 154 GLY A N 1
ATOM 1209 C CA . GLY A 1 154 ? 6.397 -8.638 -1.091 1.00 96.12 154 GLY A CA 1
ATOM 1210 C C . GLY A 1 154 ? 7.666 -8.046 -1.716 1.00 96.12 154 GLY A C 1
ATOM 1211 O O . GLY A 1 154 ? 8.769 -8.295 -1.227 1.00 96.12 154 GLY A O 1
ATOM 1212 N N . ILE A 1 155 ? 7.535 -7.201 -2.744 1.00 95.62 155 ILE A N 1
ATOM 1213 C CA . ILE A 1 155 ? 8.668 -6.473 -3.342 1.00 95.62 155 ILE A CA 1
ATOM 1214 C C . ILE A 1 155 ? 9.340 -5.572 -2.303 1.00 95.62 155 ILE A C 1
ATOM 1216 O O . ILE A 1 155 ? 10.568 -5.559 -2.203 1.00 95.62 155 ILE A O 1
ATOM 1220 N N . LEU A 1 156 ? 8.566 -4.826 -1.515 1.00 95.50 156 LEU A N 1
ATOM 1221 C CA . LEU A 1 156 ? 9.107 -3.939 -0.485 1.00 95.50 156 LEU A CA 1
ATOM 1222 C C . LEU A 1 156 ? 9.806 -4.727 0.628 1.00 95.50 156 LEU A C 1
ATOM 1224 O O . LEU A 1 156 ? 10.889 -4.330 1.055 1.00 95.50 156 LEU A O 1
ATOM 1228 N N . HIS A 1 157 ? 9.262 -5.876 1.032 1.00 93.69 157 HIS A N 1
ATOM 1229 C CA . HIS A 1 157 ? 9.918 -6.782 1.970 1.00 93.69 157 HIS A CA 1
ATOM 1230 C C . HIS A 1 157 ? 11.255 -7.292 1.413 1.00 93.69 157 HIS A C 1
ATOM 1232 O O . HIS A 1 157 ? 12.291 -7.178 2.077 1.00 93.69 157 HIS A O 1
ATOM 1238 N N . MET A 1 158 ? 11.274 -7.750 0.157 1.00 91.06 158 MET A N 1
ATOM 1239 C CA . MET A 1 158 ? 12.491 -8.181 -0.546 1.00 91.06 158 MET A CA 1
ATOM 1240 C C . MET A 1 158 ? 13.531 -7.068 -0.705 1.00 91.06 158 MET A C 1
ATOM 1242 O O . MET A 1 158 ? 14.707 -7.354 -0.888 1.00 91.06 158 MET A O 1
ATOM 1246 N N . ARG A 1 159 ? 13.122 -5.802 -0.622 1.00 89.31 159 ARG A N 1
ATOM 1247 C CA . ARG A 1 159 ? 14.007 -4.630 -0.680 1.00 89.31 159 ARG A CA 1
ATOM 1248 C C . ARG A 1 159 ? 14.337 -4.021 0.684 1.00 89.31 159 ARG A C 1
ATOM 1250 O O . ARG A 1 159 ? 15.089 -3.043 0.754 1.00 89.31 159 ARG A O 1
ATOM 1257 N N . SER A 1 160 ? 13.769 -4.567 1.753 1.00 89.44 160 SER A N 1
ATOM 1258 C CA . SER A 1 160 ? 14.052 -4.169 3.128 1.00 89.44 160 SER A CA 1
ATOM 1259 C C . SER A 1 160 ? 15.365 -4.786 3.628 1.00 89.44 160 SER A C 1
ATOM 1261 O O . SER A 1 160 ? 15.944 -5.678 3.006 1.00 89.44 160 SER A O 1
ATOM 1263 N N . SER A 1 161 ? 15.842 -4.336 4.789 1.00 86.31 161 SER A N 1
ATOM 1264 C CA . SER A 1 161 ? 17.007 -4.943 5.445 1.00 86.31 161 SER A CA 1
ATOM 1265 C C . SER A 1 161 ? 16.743 -6.370 5.961 1.00 86.31 161 SER A C 1
ATOM 1267 O O . SER A 1 161 ? 17.695 -7.107 6.214 1.00 86.31 161 SER A O 1
ATOM 1269 N N . PHE A 1 162 ? 15.474 -6.780 6.074 1.00 86.56 162 PHE A N 1
ATOM 1270 C CA . PHE A 1 162 ? 15.063 -8.050 6.683 1.00 86.56 162 PHE A CA 1
ATOM 1271 C C . PHE A 1 162 ? 15.166 -9.257 5.745 1.00 86.56 162 PHE A C 1
ATOM 1273 O O . PHE A 1 162 ? 15.299 -10.381 6.215 1.00 86.56 162 PHE A O 1
ATOM 1280 N N . SER A 1 163 ? 15.174 -9.037 4.431 1.00 83.25 163 SER A N 1
ATOM 1281 C CA . SER A 1 163 ? 15.293 -10.089 3.407 1.00 83.25 163 SER A CA 1
ATOM 1282 C C . SER A 1 163 ? 16.738 -10.341 2.957 1.00 83.25 163 SER A C 1
ATOM 1284 O O . SER A 1 163 ? 16.988 -11.101 2.022 1.00 83.25 163 SER A O 1
ATOM 1286 N N . GLY A 1 164 ? 17.719 -9.699 3.603 1.00 71.31 164 GLY A N 1
ATOM 1287 C CA . GLY A 1 164 ? 19.129 -9.842 3.242 1.00 71.31 164 GLY A CA 1
ATOM 1288 C C . GLY A 1 164 ? 19.475 -9.220 1.887 1.00 71.31 164 GLY A C 1
ATOM 1289 O O . GLY A 1 164 ? 20.437 -9.650 1.246 1.00 71.31 164 GLY A O 1
ATOM 1290 N N . TRP A 1 165 ? 18.711 -8.216 1.445 1.00 71.38 165 TRP A N 1
ATOM 1291 C CA . TRP A 1 165 ? 18.930 -7.520 0.181 1.00 71.38 165 TRP A CA 1
ATOM 1292 C C . TRP A 1 165 ? 20.333 -6.905 0.097 1.00 71.38 165 TRP A C 1
ATOM 1294 O O . TRP A 1 165 ? 20.667 -5.926 0.771 1.00 71.38 165 TRP A O 1
ATOM 1304 N N . LYS A 1 166 ? 21.157 -7.471 -0.788 1.00 57.88 166 LYS A N 1
ATOM 1305 C CA . LYS A 1 166 ? 22.515 -7.014 -1.108 1.00 57.88 166 LYS A CA 1
ATOM 1306 C C . LYS A 1 166 ? 22.552 -6.487 -2.539 1.00 57.88 166 LYS A C 1
ATOM 1308 O O . LYS A 1 166 ? 23.145 -7.117 -3.412 1.00 57.88 166 LYS A O 1
ATOM 1313 N N . SER A 1 167 ? 21.906 -5.358 -2.834 1.00 52.59 167 SER A N 1
ATOM 1314 C CA . SER A 1 167 ? 22.106 -4.772 -4.168 1.00 52.59 167 SER A CA 1
ATOM 1315 C C . SER A 1 167 ? 23.529 -4.221 -4.309 1.00 52.59 167 SER A C 1
ATOM 1317 O O . SER A 1 167 ? 24.029 -3.470 -3.475 1.00 52.59 167 SER A O 1
ATOM 1319 N N . SER A 1 168 ? 24.206 -4.641 -5.376 1.00 42.38 168 SER A N 1
ATOM 1320 C CA . SER A 1 168 ? 25.623 -4.385 -5.658 1.00 42.38 168 SER A CA 1
ATOM 1321 C C . SER A 1 168 ? 25.894 -3.035 -6.334 1.00 42.38 168 SER A C 1
ATOM 1323 O O . SER A 1 168 ? 26.995 -2.801 -6.838 1.00 42.38 168 SER A O 1
ATOM 1325 N N . VAL A 1 169 ? 24.920 -2.122 -6.359 1.00 47.47 169 VAL A N 1
ATOM 1326 C CA . VAL A 1 169 ? 25.046 -0.837 -7.059 1.00 47.47 169 VAL A CA 1
ATOM 1327 C C . VAL A 1 169 ? 25.779 0.167 -6.169 1.00 47.47 169 VAL A C 1
ATOM 1329 O O . VAL A 1 169 ? 25.193 1.083 -5.607 1.00 47.47 169 VAL A O 1
ATOM 1332 N N . LYS A 1 170 ? 27.098 -0.002 -6.034 1.00 41.72 170 LYS A N 1
ATOM 1333 C CA . LYS A 1 170 ? 27.967 1.045 -5.484 1.00 41.72 170 LYS A CA 1
ATOM 1334 C C . LYS A 1 170 ? 27.767 2.324 -6.306 1.00 41.72 170 LYS A C 1
ATOM 1336 O O . LYS A 1 170 ? 28.147 2.365 -7.478 1.00 41.72 170 LYS A O 1
ATOM 1341 N N . GLU A 1 171 ? 27.182 3.363 -5.713 1.00 43.34 171 GLU A N 1
ATOM 1342 C CA . GLU A 1 171 ? 27.339 4.712 -6.252 1.00 43.34 171 GLU A CA 1
ATOM 1343 C C . GLU A 1 171 ? 28.825 5.090 -6.196 1.00 43.34 171 GLU A C 1
ATOM 1345 O O . GLU A 1 171 ? 29.556 4.684 -5.287 1.00 43.34 171 GLU A O 1
ATOM 1350 N N . GLN A 1 172 ? 29.278 5.887 -7.166 1.00 40.09 172 GLN A N 1
ATOM 1351 C CA . GLN A 1 172 ? 30.656 6.387 -7.299 1.00 40.09 172 GLN A CA 1
ATOM 1352 C C . GLN A 1 172 ? 31.074 7.346 -6.159 1.00 40.09 172 GLN A C 1
ATOM 1354 O O . GLN A 1 172 ? 32.099 8.013 -6.252 1.00 40.09 172 GLN A O 1
ATOM 1359 N N . ASN A 1 173 ? 30.301 7.388 -5.070 1.00 38.19 173 ASN A N 1
ATOM 1360 C CA . ASN A 1 173 ? 30.342 8.398 -4.021 1.00 38.19 173 ASN A CA 1
ATOM 1361 C C . ASN A 1 173 ? 30.510 7.773 -2.620 1.00 38.19 173 ASN A C 1
ATOM 1363 O O . ASN A 1 173 ? 30.490 8.488 -1.626 1.00 38.19 173 ASN A O 1
ATOM 1367 N N . GLY A 1 174 ? 30.627 6.444 -2.504 1.00 38.94 174 GLY A N 1
ATOM 1368 C CA . GLY A 1 174 ? 30.790 5.762 -1.212 1.00 38.94 174 GLY A CA 1
ATOM 1369 C C . GLY A 1 174 ? 29.518 5.644 -0.356 1.00 38.94 174 GLY A C 1
ATOM 1370 O O . GLY A 1 174 ? 29.522 4.881 0.606 1.00 38.94 174 GLY A O 1
ATOM 1371 N N . SER A 1 175 ? 28.412 6.305 -0.71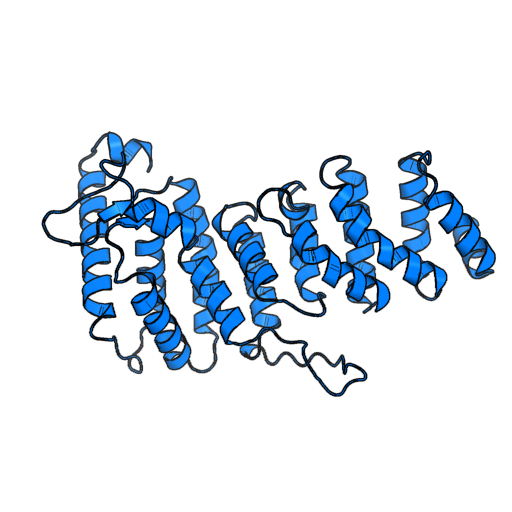5 1.00 38.66 175 SER A N 1
ATOM 1372 C CA . SER A 1 175 ? 27.114 6.148 -0.049 1.00 38.66 175 SER A CA 1
ATOM 1373 C C . SER A 1 175 ? 26.277 5.051 -0.711 1.00 38.66 175 SER A C 1
ATOM 1375 O O . SER A 1 175 ? 25.694 5.233 -1.778 1.00 38.66 175 SER A O 1
ATOM 1377 N N . VAL A 1 176 ? 26.199 3.886 -0.069 1.00 45.56 176 VAL A N 1
ATOM 1378 C CA . VAL A 1 176 ? 25.222 2.842 -0.402 1.00 45.56 176 VAL A CA 1
ATOM 1379 C C . VAL A 1 176 ? 23.859 3.301 0.115 1.00 45.56 176 VAL A C 1
ATOM 1381 O O . VAL A 1 176 ? 23.575 3.153 1.298 1.00 45.56 176 VAL A O 1
ATOM 1384 N N . GLN A 1 177 ? 23.006 3.864 -0.740 1.00 52.53 177 GLN A N 1
ATOM 1385 C CA . GLN A 1 177 ? 21.620 4.165 -0.364 1.00 52.53 177 GLN A CA 1
ATOM 1386 C C . GLN A 1 177 ? 20.650 3.478 -1.326 1.00 52.53 177 GLN A C 1
ATOM 1388 O O . GLN A 1 177 ? 19.969 4.102 -2.133 1.00 52.53 177 GLN A O 1
ATOM 1393 N N . LEU A 1 178 ? 20.648 2.146 -1.256 1.00 55.69 178 LEU A N 1
ATOM 1394 C CA . LEU A 1 178 ? 19.848 1.265 -2.115 1.00 55.69 178 LEU A CA 1
ATOM 1395 C C . LEU A 1 178 ? 18.665 0.609 -1.392 1.00 55.69 178 LEU A C 1
ATOM 1397 O O . LEU A 1 178 ? 17.874 -0.102 -2.020 1.00 55.69 178 LEU A O 1
ATOM 1401 N N . ASN A 1 179 ? 18.542 0.843 -0.085 1.00 67.75 179 ASN A N 1
ATOM 1402 C CA . ASN A 1 179 ? 17.612 0.124 0.774 1.00 67.75 179 ASN A CA 1
ATOM 1403 C C . ASN A 1 179 ? 16.589 1.087 1.369 1.00 67.75 179 ASN A C 1
ATOM 1405 O O . ASN A 1 179 ? 16.921 2.213 1.744 1.00 67.75 179 ASN A O 1
ATOM 1409 N N . ILE A 1 180 ? 15.350 0.611 1.460 1.00 86.38 180 ILE A N 1
ATOM 1410 C CA . ILE A 1 180 ? 14.303 1.248 2.259 1.00 86.38 180 ILE A CA 1
ATOM 1411 C C . ILE A 1 180 ? 14.806 1.280 3.707 1.00 86.38 180 ILE A C 1
ATOM 1413 O O . ILE A 1 180 ? 15.305 0.262 4.200 1.00 86.38 180 ILE A O 1
ATOM 1417 N N . SER A 1 181 ? 14.714 2.425 4.385 1.00 89.31 181 SER A N 1
ATOM 1418 C CA . SER A 1 181 ? 15.068 2.472 5.806 1.00 89.31 181 SER A CA 1
ATOM 1419 C C . SER A 1 181 ? 14.067 1.642 6.618 1.00 89.31 181 SER A C 1
ATOM 1421 O O . SER A 1 181 ? 12.902 1.523 6.243 1.00 89.31 181 SER A O 1
ATOM 1423 N N . ASN A 1 182 ? 14.486 1.078 7.754 1.00 90.56 182 ASN A N 1
ATOM 1424 C CA . ASN A 1 182 ? 13.562 0.306 8.596 1.00 90.56 182 ASN A CA 1
ATOM 1425 C C . ASN A 1 182 ? 12.365 1.162 9.035 1.00 90.56 182 ASN A C 1
ATOM 1427 O O . ASN A 1 182 ? 11.240 0.672 9.052 1.00 90.56 182 ASN A O 1
ATOM 1431 N N . ALA A 1 183 ? 12.602 2.445 9.328 1.00 92.50 183 ALA A N 1
ATOM 1432 C CA . ALA A 1 183 ? 11.554 3.391 9.688 1.00 92.50 183 ALA A CA 1
ATOM 1433 C C . ALA A 1 183 ? 10.543 3.584 8.548 1.00 92.50 183 ALA A C 1
ATOM 1435 O O . ALA A 1 183 ? 9.343 3.499 8.787 1.00 92.50 183 ALA A O 1
ATOM 1436 N N . ASP A 1 184 ? 11.010 3.772 7.311 1.00 94.31 184 ASP A N 1
ATOM 1437 C CA . ASP A 1 184 ? 10.127 3.956 6.155 1.00 94.31 184 ASP A CA 1
ATOM 1438 C C . ASP A 1 184 ? 9.354 2.676 5.809 1.00 94.31 184 ASP A C 1
ATOM 1440 O O . ASP A 1 184 ? 8.178 2.741 5.455 1.00 94.31 184 ASP A O 1
ATOM 1444 N N . TYR A 1 185 ? 9.986 1.506 5.951 1.00 94.81 185 TYR A N 1
ATOM 1445 C CA . TYR A 1 185 ? 9.337 0.211 5.737 1.00 94.81 185 TYR A CA 1
ATOM 1446 C C . TYR A 1 185 ? 8.221 -0.037 6.758 1.00 94.81 185 TYR A C 1
ATOM 1448 O O . TYR A 1 185 ? 7.093 -0.337 6.373 1.00 94.81 185 TYR A O 1
ATOM 1456 N N . PHE A 1 186 ? 8.496 0.146 8.054 1.00 95.75 186 PHE A N 1
ATOM 1457 C CA . PHE A 1 186 ? 7.465 0.012 9.085 1.00 95.75 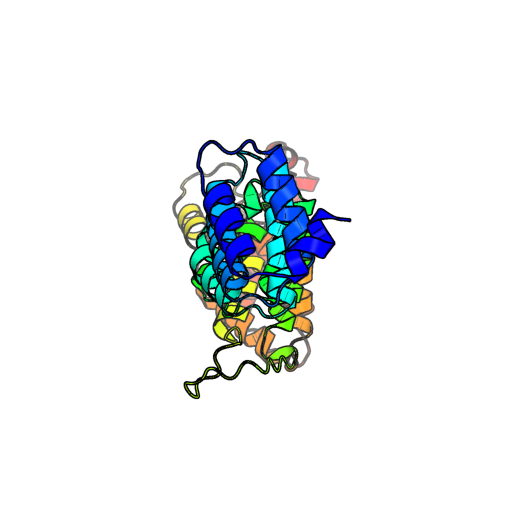186 PHE A CA 1
ATOM 1458 C C . PHE A 1 186 ? 6.393 1.096 8.979 1.00 95.75 186 PHE A C 1
ATOM 1460 O O . PHE A 1 186 ? 5.226 0.799 9.210 1.00 95.75 186 PHE A O 1
ATOM 1467 N N . SER A 1 187 ? 6.755 2.319 8.582 1.00 96.38 187 SER A N 1
ATOM 1468 C CA . SER A 1 187 ? 5.791 3.389 8.306 1.00 96.38 187 SER A CA 1
ATOM 1469 C C . SER A 1 187 ? 4.832 2.987 7.182 1.00 96.38 187 SER A C 1
ATOM 1471 O O . SER A 1 187 ? 3.620 3.073 7.354 1.00 96.38 187 SER A O 1
ATOM 1473 N N . PHE A 1 188 ? 5.353 2.442 6.077 1.00 97.44 188 PHE A N 1
ATOM 1474 C CA . PHE A 1 188 ? 4.541 1.906 4.983 1.00 97.44 188 PHE A CA 1
ATOM 1475 C C . PHE A 1 188 ? 3.601 0.784 5.450 1.00 97.44 188 PHE A C 1
ATOM 1477 O O . PHE A 1 188 ? 2.406 0.821 5.147 1.00 97.44 188 PHE A O 1
ATOM 1484 N N . LEU A 1 189 ? 4.119 -0.204 6.190 1.00 97.62 189 LEU A N 1
ATOM 1485 C CA . LEU A 1 189 ? 3.303 -1.306 6.707 1.00 97.62 189 LEU A CA 1
ATOM 1486 C C . LEU A 1 189 ? 2.215 -0.792 7.652 1.00 97.62 189 LEU A C 1
ATOM 1488 O O . LEU A 1 189 ? 1.067 -1.206 7.531 1.00 97.62 189 LEU A O 1
ATOM 1492 N N . PHE A 1 190 ? 2.553 0.139 8.545 1.00 97.75 190 PHE A N 1
ATOM 1493 C CA . PHE A 1 190 ? 1.607 0.720 9.488 1.00 97.75 190 PHE A CA 1
ATOM 1494 C C . PHE A 1 190 ? 0.521 1.536 8.781 1.00 97.75 190 PHE A C 1
ATOM 1496 O O . PHE A 1 190 ? -0.652 1.306 9.040 1.00 97.75 190 PHE A O 1
ATOM 1503 N N . SER A 1 191 ? 0.874 2.424 7.846 1.00 97.12 191 SER A N 1
ATOM 1504 C CA . SER A 1 191 ? -0.115 3.182 7.062 1.00 97.12 191 SER A CA 1
ATOM 1505 C C . SER A 1 191 ? -1.035 2.280 6.237 1.00 97.12 191 SER A C 1
ATOM 1507 O O . SER A 1 191 ? -2.212 2.584 6.066 1.00 97.12 191 SER A O 1
ATOM 1509 N N . THR A 1 192 ? -0.511 1.154 5.750 1.00 97.88 192 THR A N 1
ATOM 1510 C CA . THR A 1 192 ? -1.304 0.174 5.001 1.00 97.88 192 THR A CA 1
ATOM 1511 C C . THR A 1 192 ? -2.220 -0.632 5.928 1.00 97.88 192 THR A C 1
ATOM 1513 O O . THR A 1 192 ? -3.366 -0.862 5.568 1.00 97.88 192 THR A O 1
ATOM 1516 N N . LEU A 1 193 ? -1.751 -0.992 7.130 1.00 97.88 193 LEU A N 1
ATOM 1517 C CA . LEU A 1 193 ? -2.530 -1.659 8.185 1.00 97.88 193 LEU A CA 1
ATOM 1518 C C . LEU A 1 193 ? -3.650 -0.781 8.754 1.00 97.88 193 LEU A C 1
ATOM 1520 O O . LEU A 1 193 ? -4.688 -1.287 9.173 1.00 97.88 193 LEU A O 1
ATOM 1524 N N . THR A 1 194 ? -3.425 0.531 8.863 1.00 96.56 194 THR A N 1
ATOM 1525 C CA . THR A 1 194 ? -4.460 1.431 9.376 1.00 96.56 194 THR A CA 1
ATOM 1526 C C . THR A 1 194 ? -5.573 1.637 8.362 1.00 96.56 194 THR A C 1
ATOM 1528 O O . THR A 1 194 ? -6.685 1.958 8.773 1.00 96.56 194 THR A O 1
ATOM 1531 N N . GLY A 1 195 ? -5.299 1.484 7.062 1.00 95.44 195 GLY A N 1
ATOM 1532 C CA . GLY A 1 195 ? -6.273 1.636 5.974 1.00 95.44 195 GLY A CA 1
ATOM 1533 C C . GLY A 1 195 ? -6.718 3.072 5.700 1.00 95.44 195 GLY A C 1
ATOM 1534 O O . GLY A 1 195 ? -7.418 3.323 4.727 1.00 95.44 195 GLY A O 1
ATOM 1535 N N . PHE A 1 196 ? -6.312 4.016 6.548 1.00 94.38 196 PHE A N 1
ATOM 1536 C CA . PHE A 1 196 ? -6.691 5.420 6.494 1.00 94.38 196 PHE A CA 1
ATOM 1537 C C . PHE A 1 196 ? -5.460 6.294 6.704 1.00 94.38 196 PHE A C 1
ATOM 1539 O O . PHE A 1 196 ? -4.595 6.003 7.539 1.00 94.38 196 PHE A O 1
ATOM 1546 N N . SER A 1 197 ? -5.399 7.385 5.949 1.00 91.88 197 SER A N 1
ATOM 1547 C CA . SER A 1 197 ? -4.400 8.434 6.108 1.00 91.88 197 SER A CA 1
ATOM 1548 C C . SER A 1 197 ? -4.634 9.238 7.386 1.00 91.88 197 SER A C 1
ATOM 1550 O O . SER A 1 197 ? -5.724 9.264 7.964 1.00 91.88 197 SER A O 1
ATOM 1552 N N . LYS A 1 198 ? -3.595 9.954 7.820 1.00 91.00 198 LYS A N 1
ATOM 1553 C CA . LYS A 1 198 ? -3.680 10.848 8.978 1.00 91.00 198 LYS A CA 1
ATOM 1554 C C . LYS A 1 198 ? -4.765 11.909 8.778 1.00 91.00 198 LYS A C 1
ATOM 1556 O O . LYS A 1 198 ? -5.473 12.247 9.727 1.00 91.00 198 LYS A O 1
ATOM 1561 N N . GLU A 1 199 ? -4.888 12.431 7.563 1.00 91.94 199 GLU A N 1
ATOM 1562 C CA . GLU A 1 199 ? -5.869 13.449 7.199 1.00 91.94 199 GLU A CA 1
ATOM 1563 C C . GLU A 1 199 ? -7.295 12.900 7.308 1.00 91.94 199 GLU A C 1
ATOM 1565 O O . GLU A 1 199 ? -8.148 13.558 7.899 1.00 91.94 199 GLU A O 1
ATOM 1570 N N . GLU A 1 200 ? -7.540 11.678 6.828 1.00 92.25 200 GLU A N 1
ATOM 1571 C CA . GLU A 1 200 ? -8.847 11.016 6.931 1.00 92.25 200 GLU A CA 1
ATOM 1572 C C . GLU A 1 200 ? -9.212 10.699 8.386 1.00 92.25 200 GLU A C 1
ATOM 1574 O O . GLU A 1 200 ? -10.325 10.997 8.817 1.00 92.25 200 GLU A O 1
ATOM 1579 N N . LEU A 1 201 ? -8.270 10.179 9.180 1.00 93.06 201 LEU A N 1
ATOM 1580 C CA . LEU A 1 201 ? -8.496 9.922 10.607 1.00 93.06 201 LEU A CA 1
ATOM 1581 C C . LEU A 1 201 ? -8.789 11.214 11.380 1.00 93.06 201 LEU A C 1
ATOM 1583 O O . LEU A 1 201 ? -9.676 11.233 12.234 1.00 93.06 201 LEU A O 1
ATOM 1587 N N . THR A 1 202 ? -8.074 12.298 11.065 1.00 92.81 202 THR A N 1
ATOM 1588 C CA . THR A 1 202 ? -8.298 13.621 11.671 1.00 92.81 202 THR A CA 1
ATOM 1589 C C . THR A 1 202 ? -9.660 14.179 11.274 1.00 92.81 202 THR A C 1
ATOM 1591 O O . THR A 1 202 ? -10.387 14.700 12.121 1.00 92.81 202 THR A O 1
ATOM 1594 N N . TRP A 1 203 ? -10.027 14.039 9.999 1.00 91.81 203 TRP A N 1
ATOM 1595 C CA . TRP A 1 203 ? -11.338 14.429 9.500 1.00 91.81 203 TRP A CA 1
ATOM 1596 C C . TRP A 1 203 ? -12.449 13.683 10.242 1.00 91.81 203 TRP A C 1
ATOM 1598 O O . TRP A 1 203 ? -13.352 14.340 10.756 1.00 91.81 203 TRP A O 1
ATOM 1608 N N . LEU A 1 204 ? -12.327 12.363 10.426 1.00 91.62 204 LEU A N 1
ATOM 1609 C CA . LEU A 1 204 ? -13.294 11.561 11.183 1.00 91.62 204 LEU A CA 1
ATOM 1610 C C . LEU A 1 204 ? -13.488 12.050 12.627 1.00 91.62 204 LEU A C 1
ATOM 1612 O O . LEU A 1 204 ? -14.616 12.040 13.114 1.00 91.62 204 LEU A O 1
ATOM 1616 N N . GLN A 1 205 ? -12.434 12.540 13.296 1.00 91.06 205 GLN A N 1
ATOM 1617 C CA . GLN A 1 205 ? -12.563 13.089 14.657 1.00 91.06 205 GLN A CA 1
ATOM 1618 C C . GLN A 1 205 ? -13.360 14.401 14.705 1.00 91.06 205 GLN A C 1
ATOM 1620 O O . GLN A 1 205 ? -13.948 14.737 15.730 1.00 91.06 205 GLN A O 1
ATOM 1625 N N . SER A 1 206 ? -13.340 15.177 13.619 1.00 86.50 206 SER A N 1
ATOM 1626 C CA . SER A 1 206 ? -13.960 16.507 13.561 1.00 86.50 206 SER A CA 1
ATOM 1627 C C . SER A 1 206 ? -15.466 16.473 13.304 1.00 86.50 206 SER A C 1
ATOM 1629 O O . SER A 1 206 ? -16.153 17.486 13.461 1.00 86.50 206 SER A O 1
ATOM 1631 N N . LEU A 1 207 ? -15.993 15.319 12.901 1.00 75.19 207 LEU A N 1
ATOM 1632 C CA . LEU A 1 207 ? -17.370 15.220 12.467 1.00 75.19 207 LEU A CA 1
ATOM 1633 C C . LEU A 1 207 ? -18.327 15.081 13.657 1.00 75.19 207 LEU A C 1
ATOM 1635 O O . LEU A 1 207 ? -18.297 14.103 14.402 1.00 75.19 207 LEU A O 1
ATOM 1639 N N . ARG A 1 208 ? -19.250 16.036 13.797 1.00 65.69 208 ARG A N 1
ATOM 1640 C CA . ARG A 1 208 ? -20.411 15.886 14.683 1.00 65.69 208 ARG A CA 1
ATOM 1641 C C . ARG A 1 208 ? -21.572 15.256 13.912 1.00 65.69 208 ARG A C 1
ATOM 1643 O O . ARG A 1 208 ? -21.976 15.800 12.891 1.00 65.69 208 ARG A O 1
ATOM 1650 N N . GLY A 1 209 ? -22.138 14.165 14.433 1.00 62.34 209 GLY A N 1
ATOM 1651 C CA . GLY A 1 209 ? -23.381 13.574 13.914 1.00 62.34 209 GLY A CA 1
ATOM 1652 C C . GLY A 1 209 ? -23.240 12.802 12.597 1.00 62.34 209 GLY A C 1
ATOM 1653 O O . GLY A 1 209 ? -24.121 12.891 11.748 1.00 62.34 209 GLY A O 1
ATOM 1654 N N . VAL A 1 210 ? -22.133 12.077 12.400 1.00 60.12 210 VAL A N 1
ATOM 1655 C CA . VAL A 1 210 ? -21.902 11.275 11.183 1.00 60.12 210 VAL A CA 1
ATOM 1656 C C . VAL A 1 210 ? -22.927 10.141 11.093 1.00 60.12 210 VAL A C 1
ATOM 1658 O O . VAL A 1 210 ? -23.055 9.385 12.060 1.00 60.12 210 VAL A O 1
ATOM 1661 N N . PRO A 1 211 ? -23.611 9.963 9.949 1.00 61.72 211 PRO A N 1
ATOM 1662 C CA . PRO A 1 211 ? -24.368 8.740 9.704 1.00 61.72 211 PRO A CA 1
ATOM 1663 C C . PRO A 1 211 ? -23.406 7.540 9.699 1.00 61.72 211 PRO A C 1
ATOM 1665 O O . PRO A 1 211 ? -22.265 7.661 9.262 1.00 61.72 211 PRO A O 1
ATOM 1668 N N . HIS A 1 212 ? -23.841 6.364 10.151 1.00 74.88 212 HIS A N 1
ATOM 1669 C CA . HIS A 1 212 ? -23.011 5.142 10.176 1.00 74.88 212 HIS A CA 1
ATOM 1670 C C . HIS A 1 212 ? -21.886 5.095 11.225 1.00 74.88 212 HIS A C 1
ATOM 1672 O O . HIS A 1 212 ? -20.963 4.288 11.089 1.00 74.88 212 HIS A O 1
ATOM 1678 N N . VAL A 1 213 ? -21.947 5.922 12.272 1.00 82.38 213 VAL A N 1
ATOM 1679 C CA . VAL A 1 213 ? -21.120 5.716 13.468 1.00 82.38 213 VAL A CA 1
ATOM 1680 C C . VAL A 1 213 ? -21.899 4.903 14.491 1.00 82.38 213 VAL A C 1
ATOM 1682 O O . VAL A 1 213 ? -22.991 5.288 14.901 1.00 82.38 213 VAL A O 1
ATOM 1685 N N . ILE A 1 214 ? -21.318 3.790 14.926 1.00 78.56 214 ILE A N 1
ATOM 1686 C CA . ILE A 1 214 ? -21.848 2.981 16.017 1.00 78.56 214 ILE A CA 1
ATOM 1687 C C . ILE A 1 214 ? -21.254 3.466 17.322 1.00 78.56 214 ILE A C 1
ATOM 1689 O O . ILE A 1 214 ? -20.036 3.473 17.521 1.00 78.56 214 ILE A O 1
ATOM 1693 N N . GLN A 1 215 ? -22.155 3.823 18.227 1.00 81.19 215 GLN A N 1
ATOM 1694 C CA . GLN A 1 215 ? -21.832 4.207 19.581 1.00 81.19 215 GLN A CA 1
ATOM 1695 C C . GLN A 1 215 ? -22.352 3.165 20.561 1.00 81.19 215 GLN A C 1
ATOM 1697 O O . GLN A 1 215 ? -23.498 2.731 20.503 1.00 81.19 215 GLN A O 1
ATOM 1702 N N . THR A 1 216 ? -21.500 2.824 21.515 1.00 77.56 216 THR A N 1
ATOM 1703 C CA . THR A 1 216 ? -21.853 2.050 22.700 1.00 77.56 216 THR A CA 1
ATOM 1704 C C . THR A 1 216 ? -21.691 2.928 23.938 1.00 77.56 216 THR A C 1
ATOM 1706 O O . THR A 1 216 ? -20.877 3.847 23.958 1.00 77.56 216 THR A O 1
ATOM 1709 N N . GLN A 1 217 ? -22.453 2.628 24.989 1.00 77.50 217 GLN A N 1
ATOM 1710 C CA . GLN A 1 217 ? -22.329 3.287 26.294 1.00 77.50 217 GLN A CA 1
ATOM 1711 C C . GLN A 1 217 ? -21.127 2.783 27.113 1.00 77.50 217 GLN A C 1
ATOM 1713 O O . GLN A 1 217 ? -20.811 3.350 28.154 1.00 77.50 217 GLN A O 1
ATOM 1718 N N . LEU A 1 218 ? -20.484 1.696 26.675 1.00 80.25 218 LEU A N 1
ATOM 1719 C CA . LEU A 1 218 ? -19.486 0.956 27.457 1.00 80.25 218 LEU A CA 1
ATOM 1720 C C . LEU A 1 218 ? -18.061 1.030 26.895 1.00 80.25 218 LEU A C 1
ATOM 1722 O O . LEU A 1 218 ? -17.131 0.591 27.565 1.00 80.25 218 LEU A O 1
ATOM 1726 N N . SER A 1 219 ? -17.868 1.598 25.702 1.00 85.38 219 SER A N 1
ATOM 1727 C CA . SER A 1 219 ? -16.542 1.805 25.114 1.00 85.38 219 SER A CA 1
ATOM 1728 C C . SER A 1 219 ? -16.375 3.268 24.703 1.00 85.38 219 SER A C 1
ATOM 1730 O O . SER A 1 219 ? -17.296 3.829 24.108 1.00 85.38 219 SER A O 1
ATOM 1732 N N . PRO A 1 220 ? -15.213 3.890 24.980 1.00 87.56 220 PRO A N 1
ATOM 1733 C CA . PRO A 1 220 ? -14.903 5.233 24.497 1.00 87.56 220 PRO A CA 1
ATOM 1734 C C . PRO A 1 220 ? -14.637 5.270 22.982 1.00 87.56 220 PRO A C 1
ATOM 1736 O O . PRO A 1 220 ? -14.608 6.353 22.403 1.00 87.56 220 PRO A O 1
ATOM 1739 N N . VAL A 1 221 ? -14.435 4.109 22.343 1.00 91.62 221 VAL A N 1
ATOM 1740 C CA . VAL A 1 221 ? -14.188 3.993 20.901 1.00 91.62 221 VAL A CA 1
ATOM 1741 C C . VAL A 1 221 ? -15.511 3.861 20.150 1.00 91.62 221 VAL A C 1
ATOM 1743 O O . VAL A 1 221 ? -16.257 2.896 20.331 1.00 91.62 221 VAL A O 1
ATOM 1746 N N . LEU A 1 222 ? -15.761 4.808 19.255 1.00 92.19 222 LEU A N 1
ATOM 1747 C CA . LEU A 1 222 ? -16.873 4.823 18.314 1.00 92.19 222 LEU A CA 1
ATOM 1748 C C . LEU A 1 222 ? -16.428 4.201 16.989 1.00 92.19 222 LEU A C 1
ATOM 1750 O O . LEU A 1 222 ? -15.354 4.536 16.487 1.00 92.19 222 LEU A O 1
ATOM 1754 N N . LEU A 1 223 ? -17.248 3.327 16.403 1.00 92.44 223 LEU A N 1
ATOM 1755 C CA . LEU A 1 223 ? -16.906 2.685 15.132 1.00 92.44 223 LEU A CA 1
ATOM 1756 C C . LEU A 1 223 ? -17.524 3.418 13.952 1.00 92.44 223 LEU A C 1
ATOM 1758 O O . LEU A 1 223 ? -18.741 3.524 13.868 1.00 92.44 223 LEU A O 1
ATOM 1762 N N . TYR A 1 224 ? -16.695 3.865 13.016 1.00 92.31 224 TYR A N 1
ATOM 1763 C CA . TYR A 1 224 ? -17.152 4.302 11.701 1.00 92.31 224 TYR A CA 1
ATOM 1764 C C . TYR A 1 224 ? -17.278 3.088 10.775 1.00 92.31 224 TYR A C 1
ATOM 1766 O O . TYR A 1 224 ? -16.287 2.400 10.531 1.00 92.31 224 TYR A O 1
ATOM 1774 N N . LEU A 1 225 ? -18.481 2.821 10.264 1.00 91.31 225 LEU A N 1
ATOM 1775 C CA . LEU A 1 225 ? -18.716 1.682 9.377 1.00 91.31 225 LEU A CA 1
ATOM 1776 C C . LEU A 1 225 ? -18.220 1.964 7.959 1.00 91.31 225 LEU A C 1
ATOM 1778 O O . LEU A 1 225 ? -18.782 2.806 7.243 1.00 91.31 225 LEU A O 1
ATOM 1782 N N . THR A 1 226 ? -17.195 1.219 7.556 1.00 91.50 226 THR A N 1
ATOM 1783 C CA . THR A 1 226 ? -16.744 1.143 6.165 1.00 91.50 226 THR A CA 1
ATOM 1784 C C . THR A 1 226 ? -17.700 0.304 5.324 1.00 91.50 226 THR A C 1
ATOM 1786 O O . THR A 1 226 ? -18.429 -0.544 5.842 1.00 91.50 226 THR A O 1
ATOM 1789 N N . ASP A 1 227 ? -17.730 0.575 4.021 1.00 89.88 227 ASP A N 1
ATOM 1790 C CA . ASP A 1 227 ? -18.517 -0.222 3.080 1.00 89.88 227 ASP A CA 1
ATOM 1791 C C . ASP A 1 227 ? -17.931 -1.641 2.982 1.00 89.88 227 ASP A C 1
ATOM 1793 O O . ASP A 1 227 ? -16.713 -1.811 3.102 1.00 89.88 227 ASP A O 1
ATOM 1797 N N . LEU A 1 228 ? -18.771 -2.660 2.756 1.00 89.88 228 LEU A N 1
ATOM 1798 C CA . LEU A 1 228 ? -18.336 -4.063 2.747 1.00 89.88 228 LEU A CA 1
ATOM 1799 C C . LEU A 1 228 ? -17.137 -4.314 1.820 1.00 89.88 228 LEU A C 1
ATOM 1801 O O . LEU A 1 228 ? -16.163 -4.928 2.250 1.00 89.88 228 LEU A O 1
ATOM 1805 N N . ASP A 1 229 ? -17.174 -3.803 0.587 1.00 91.94 229 ASP A N 1
ATOM 1806 C CA . ASP A 1 229 ? -16.084 -3.979 -0.381 1.00 91.94 229 ASP A CA 1
ATOM 1807 C C . ASP A 1 229 ? -14.772 -3.357 0.118 1.00 91.94 229 ASP A C 1
ATOM 1809 O O . ASP A 1 229 ? -13.702 -3.955 -0.007 1.00 91.94 229 ASP A O 1
ATOM 1813 N N . GLN A 1 230 ? -14.849 -2.176 0.742 1.00 92.56 230 GLN A N 1
ATOM 1814 C CA . GLN A 1 230 ? -13.688 -1.517 1.339 1.00 92.56 230 GLN A CA 1
ATOM 1815 C C . GLN A 1 230 ? -13.154 -2.321 2.530 1.00 92.56 230 GLN A C 1
ATOM 1817 O O . GLN A 1 230 ? -11.939 -2.461 2.681 1.00 92.56 230 GLN A O 1
ATOM 1822 N N . PHE A 1 231 ? -14.046 -2.853 3.369 1.00 94.19 231 PHE A N 1
ATOM 1823 C CA . PHE A 1 231 ? -13.676 -3.685 4.507 1.00 94.19 231 PHE A CA 1
ATOM 1824 C C . PHE A 1 231 ? -12.956 -4.960 4.054 1.00 94.19 231 PHE A C 1
ATOM 1826 O O . PHE A 1 231 ? -11.882 -5.256 4.575 1.00 94.19 231 PHE A O 1
ATOM 1833 N N . LEU A 1 232 ? -13.525 -5.690 3.088 1.00 95.06 232 LEU A N 1
ATOM 1834 C CA . LEU A 1 232 ? -12.957 -6.934 2.561 1.00 95.06 232 LEU A CA 1
ATOM 1835 C C . LEU A 1 232 ? -11.598 -6.684 1.904 1.00 95.06 232 LEU A C 1
ATOM 1837 O O . LEU A 1 232 ? -10.619 -7.339 2.250 1.00 95.06 232 LEU A O 1
ATOM 1841 N N . HIS A 1 233 ? -11.504 -5.664 1.049 1.00 96.50 233 HIS A N 1
ATOM 1842 C CA . HIS A 1 233 ? -10.237 -5.289 0.421 1.00 96.50 233 HIS A CA 1
ATOM 1843 C C . HIS A 1 233 ? -9.162 -4.931 1.458 1.00 96.50 233 HIS A C 1
ATOM 1845 O O . HIS A 1 233 ? -8.030 -5.410 1.381 1.00 96.50 233 HIS A O 1
ATOM 1851 N N . HIS A 1 234 ? -9.499 -4.114 2.461 1.00 97.00 234 HIS A N 1
ATOM 1852 C CA . HIS A 1 234 ? -8.554 -3.743 3.517 1.00 97.00 234 HIS A CA 1
ATOM 1853 C C . HIS A 1 234 ? -8.123 -4.956 4.361 1.00 97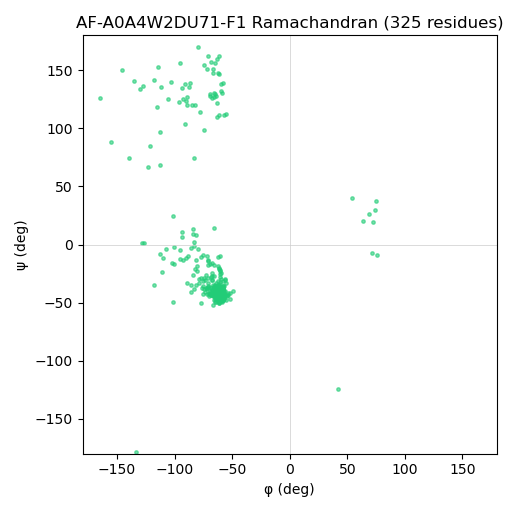.00 234 HIS A C 1
ATOM 1855 O O . HIS A 1 234 ? -6.950 -5.064 4.734 1.00 97.00 234 HIS A O 1
ATOM 1861 N N . TRP A 1 235 ? -9.043 -5.885 4.624 1.00 95.69 235 TRP A N 1
ATOM 1862 C CA . TRP A 1 235 ? -8.760 -7.126 5.339 1.00 95.69 235 TRP A CA 1
ATOM 1863 C C . TRP A 1 235 ? -7.749 -8.006 4.589 1.00 95.69 235 TRP A C 1
ATOM 1865 O O . TRP A 1 235 ? -6.740 -8.410 5.177 1.00 95.69 235 TRP A O 1
ATOM 1875 N N . ASP A 1 236 ? -7.952 -8.221 3.287 1.00 97.00 236 ASP A N 1
ATOM 1876 C CA . ASP A 1 236 ? -7.063 -9.037 2.447 1.00 97.00 236 ASP A CA 1
ATOM 1877 C C . ASP A 1 236 ? -5.653 -8.427 2.346 1.00 97.00 236 ASP A C 1
ATOM 1879 O O . ASP A 1 236 ? -4.632 -9.109 2.491 1.00 97.00 236 ASP A O 1
ATOM 1883 N N . VAL A 1 237 ? -5.565 -7.103 2.174 1.00 97.62 237 VAL A N 1
ATOM 1884 C CA . VAL A 1 237 ? -4.277 -6.389 2.174 1.00 97.62 237 VAL A CA 1
ATOM 1885 C C . VAL A 1 237 ? -3.577 -6.520 3.532 1.00 97.62 237 VAL A C 1
ATOM 1887 O O . VAL A 1 237 ? -2.362 -6.753 3.592 1.00 97.62 237 VAL A O 1
ATOM 1890 N N . THR A 1 238 ? -4.329 -6.408 4.630 1.00 96.88 238 THR A N 1
ATOM 1891 C CA . THR A 1 238 ? -3.802 -6.529 5.996 1.00 96.88 238 THR A CA 1
ATOM 1892 C C . THR A 1 238 ? -3.218 -7.907 6.273 1.00 96.88 238 THR A C 1
ATOM 1894 O O . THR A 1 238 ? -2.213 -8.008 6.984 1.00 96.88 238 THR A O 1
ATOM 1897 N N . GLU A 1 239 ? -3.779 -8.973 5.705 1.00 95.88 239 GLU A N 1
ATOM 1898 C CA . GLU A 1 239 ? -3.209 -10.311 5.8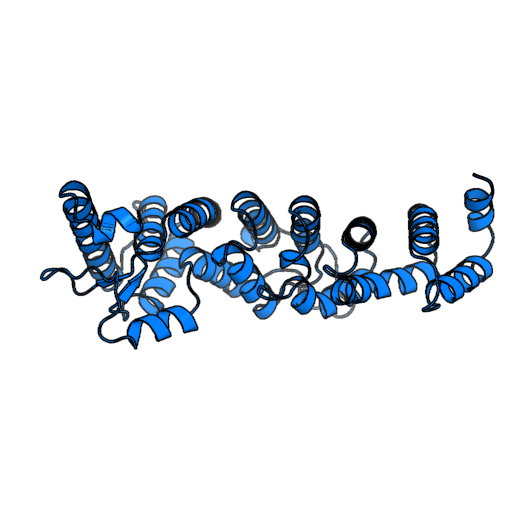57 1.00 95.88 239 GLU A CA 1
ATOM 1899 C C . GLU A 1 239 ? -1.759 -10.366 5.353 1.00 95.88 239 GLU A C 1
ATOM 1901 O O . GLU A 1 239 ? -0.875 -10.902 6.033 1.00 95.88 239 GLU A O 1
ATOM 1906 N N . THR A 1 240 ? -1.478 -9.711 4.225 1.00 96.31 240 THR A N 1
ATOM 1907 C CA . THR A 1 240 ? -0.117 -9.648 3.677 1.00 96.31 240 THR A CA 1
ATOM 1908 C C . THR A 1 240 ? 0.811 -8.756 4.509 1.00 96.31 240 THR A C 1
ATOM 1910 O O . THR A 1 240 ? 1.994 -9.076 4.689 1.00 96.31 240 THR A O 1
ATOM 1913 N N . VAL A 1 241 ? 0.289 -7.662 5.077 1.00 97.25 241 VAL A N 1
ATOM 1914 C CA . VAL A 1 241 ? 1.033 -6.836 6.046 1.00 97.25 241 VAL A CA 1
ATOM 1915 C C . VAL A 1 241 ? 1.396 -7.660 7.284 1.00 97.25 241 VAL A C 1
ATOM 1917 O O . VAL A 1 241 ? 2.546 -7.641 7.723 1.00 97.25 241 VAL A O 1
ATOM 1920 N N . CYS A 1 242 ? 0.450 -8.435 7.812 1.00 96.06 242 CYS A N 1
ATOM 1921 C CA . CYS A 1 242 ? 0.664 -9.315 8.955 1.00 96.06 242 CYS A CA 1
ATOM 1922 C C . CYS A 1 242 ? 1.756 -10.349 8.672 1.00 96.06 242 CYS A C 1
ATOM 1924 O O . CYS A 1 242 ? 2.681 -10.502 9.471 1.00 96.06 242 CYS A O 1
ATOM 1926 N N . HIS A 1 243 ? 1.698 -11.005 7.510 1.00 94.62 243 HIS A N 1
ATOM 1927 C CA . HIS A 1 243 ? 2.736 -11.942 7.086 1.00 94.62 243 HIS A CA 1
ATOM 1928 C C . HIS A 1 243 ? 4.116 -11.272 7.042 1.00 94.62 243 HIS A C 1
ATOM 1930 O O . HIS A 1 243 ? 5.077 -11.797 7.600 1.00 94.62 243 HIS A O 1
ATOM 1936 N N . SER A 1 244 ? 4.197 -10.069 6.470 1.00 94.62 244 SER A N 1
ATOM 1937 C CA . SER A 1 244 ? 5.435 -9.287 6.383 1.00 94.62 244 SER A CA 1
ATOM 1938 C C . SER A 1 244 ? 6.015 -8.890 7.743 1.00 94.62 244 SER A C 1
ATOM 1940 O O . SER A 1 244 ? 7.233 -8.780 7.867 1.00 94.62 244 SER A O 1
ATOM 1942 N N . LEU A 1 245 ? 5.171 -8.685 8.759 1.00 94.56 245 LEU A N 1
ATOM 1943 C CA . LEU A 1 245 ? 5.595 -8.441 10.143 1.00 94.56 245 LEU A CA 1
ATOM 1944 C C . LEU A 1 245 ? 6.054 -9.734 10.835 1.00 94.56 245 LEU A C 1
ATOM 1946 O O . LEU A 1 245 ? 7.025 -9.716 11.588 1.00 94.56 245 LEU A O 1
ATOM 1950 N N . LEU A 1 246 ? 5.393 -10.863 10.559 1.00 92.81 246 LEU A N 1
ATOM 1951 C CA . LEU A 1 246 ? 5.711 -12.168 11.153 1.00 92.81 246 LEU A CA 1
ATOM 1952 C C . LEU A 1 246 ? 7.065 -12.730 10.705 1.00 92.81 246 LEU A C 1
ATOM 1954 O O . LEU A 1 246 ? 7.699 -13.452 11.475 1.00 92.81 246 LEU A O 1
ATOM 1958 N N . VAL A 1 247 ? 7.497 -12.416 9.481 1.00 91.31 247 VAL A N 1
ATOM 1959 C CA . VAL A 1 247 ? 8.777 -12.884 8.918 1.00 91.31 247 VAL A CA 1
ATOM 1960 C C . VAL A 1 247 ? 9.972 -12.000 9.294 1.00 91.31 247 VAL A C 1
ATOM 1962 O O . VAL A 1 247 ? 11.107 -12.321 8.942 1.00 91.31 247 VAL A O 1
ATOM 1965 N N . VAL A 1 248 ? 9.758 -10.893 10.016 1.00 89.56 248 VAL A N 1
ATOM 1966 C CA . VAL A 1 248 ? 10.867 -10.106 10.571 1.00 89.56 248 VAL A CA 1
ATOM 1967 C C . VAL A 1 248 ? 11.600 -10.958 11.622 1.00 89.56 248 VAL A C 1
ATOM 1969 O O . VAL A 1 248 ? 10.944 -11.494 12.517 1.00 89.56 248 VAL A O 1
ATOM 1972 N N . PRO A 1 249 ? 12.946 -11.071 11.578 1.00 85.12 249 PRO A N 1
ATOM 1973 C CA . PRO A 1 249 ? 13.692 -12.038 12.392 1.00 85.12 249 PRO A CA 1
ATOM 1974 C C . PRO A 1 249 ? 13.448 -11.961 13.903 1.00 85.12 249 PRO A C 1
ATOM 1976 O O . PRO A 1 249 ? 13.493 -12.982 14.585 1.00 85.12 249 PRO A O 1
ATOM 1979 N N . VAL A 1 250 ? 13.195 -10.761 14.433 1.00 87.19 250 VAL A N 1
ATOM 1980 C CA . VAL A 1 250 ? 12.882 -10.551 15.850 1.00 87.19 250 VAL A CA 1
ATOM 1981 C C . VAL A 1 250 ? 11.432 -10.090 15.967 1.00 87.19 250 VAL A C 1
ATOM 1983 O O . VAL A 1 250 ? 11.122 -8.907 15.805 1.00 87.19 250 VAL A O 1
ATOM 1986 N N . ARG A 1 251 ? 10.530 -11.039 16.236 1.00 86.00 251 ARG A N 1
ATOM 1987 C CA . ARG A 1 251 ? 9.083 -10.780 16.307 1.00 86.00 251 ARG A CA 1
ATOM 1988 C C . ARG A 1 251 ? 8.725 -9.751 17.376 1.00 86.00 251 ARG A C 1
ATOM 1990 O O . ARG A 1 251 ? 7.959 -8.839 17.084 1.00 86.00 251 ARG A O 1
ATOM 1997 N N . SER A 1 252 ? 9.327 -9.848 18.562 1.00 88.62 252 SER A N 1
ATOM 1998 C CA . SER A 1 252 ? 9.107 -8.898 19.659 1.00 88.62 252 SER A CA 1
ATOM 1999 C C . SER A 1 252 ? 9.444 -7.457 19.265 1.00 88.62 252 SER A C 1
ATOM 2001 O O . SER A 1 252 ? 8.689 -6.551 19.585 1.00 88.62 252 SER A O 1
ATOM 2003 N N . GLN A 1 253 ? 10.487 -7.232 18.458 1.00 88.88 253 GLN A N 1
ATOM 2004 C CA . GLN A 1 253 ? 10.799 -5.893 17.942 1.00 88.88 253 GLN A CA 1
ATOM 2005 C C . GLN A 1 253 ? 9.721 -5.373 16.987 1.00 88.88 253 GLN A C 1
ATOM 2007 O O . GLN A 1 253 ? 9.358 -4.202 17.048 1.00 88.88 253 GLN A O 1
ATOM 2012 N N . SER A 1 254 ? 9.191 -6.230 16.112 1.00 91.44 254 SER A N 1
ATOM 2013 C CA . SER A 1 254 ? 8.090 -5.842 15.218 1.00 91.44 254 SER A CA 1
ATOM 2014 C C . SER A 1 254 ? 6.823 -5.525 16.001 1.00 91.44 254 SER A C 1
ATOM 2016 O O . SER A 1 254 ? 6.131 -4.556 15.689 1.00 91.44 254 SER A O 1
ATOM 2018 N N . PHE A 1 255 ? 6.552 -6.313 17.041 1.00 94.06 255 PHE A N 1
ATOM 2019 C CA . PHE A 1 255 ? 5.464 -6.073 17.975 1.00 94.06 255 PHE A CA 1
ATOM 2020 C C . PHE A 1 255 ? 5.636 -4.737 18.707 1.00 94.06 255 PHE A C 1
ATOM 2022 O O . PHE A 1 255 ? 4.714 -3.929 18.693 1.00 94.06 255 PHE A O 1
ATOM 2029 N N . ASP A 1 256 ? 6.815 -4.454 19.263 1.00 93.38 256 ASP A N 1
ATOM 2030 C CA . ASP A 1 256 ? 7.102 -3.213 19.992 1.00 93.38 256 ASP A CA 1
ATOM 2031 C C . ASP A 1 256 ? 6.989 -1.971 19.099 1.00 93.38 256 ASP A C 1
ATOM 2033 O O . ASP A 1 256 ? 6.412 -0.955 19.505 1.00 93.38 256 ASP A O 1
ATOM 2037 N N . VAL A 1 257 ? 7.494 -2.048 17.862 1.00 94.12 257 VAL A N 1
ATOM 2038 C CA . VAL A 1 257 ? 7.365 -0.972 16.867 1.00 94.12 257 VAL A CA 1
ATOM 2039 C C . VAL A 1 257 ? 5.895 -0.730 16.529 1.00 94.12 257 VAL A C 1
ATOM 2041 O O . VAL A 1 257 ? 5.445 0.419 16.547 1.00 94.12 257 VAL A O 1
ATOM 2044 N N . LEU A 1 258 ? 5.135 -1.794 16.258 1.00 95.50 258 LEU A N 1
ATOM 2045 C CA . LEU A 1 258 ? 3.716 -1.688 15.930 1.00 95.50 258 LEU A CA 1
ATOM 2046 C C . LEU A 1 258 ? 2.904 -1.141 17.109 1.00 95.50 258 LEU A C 1
ATOM 2048 O O . LEU A 1 258 ? 2.115 -0.215 16.937 1.00 95.50 258 LEU A O 1
ATOM 2052 N N . GLN A 1 259 ? 3.129 -1.668 18.307 1.00 95.44 259 GLN A N 1
ATOM 2053 C CA . GLN A 1 259 ? 2.520 -1.194 19.543 1.00 95.44 259 GLN A CA 1
ATOM 2054 C C . GLN A 1 259 ? 2.785 0.299 19.752 1.00 95.44 259 GLN A C 1
ATOM 2056 O O . GLN A 1 259 ? 1.849 1.060 19.988 1.00 95.44 259 GLN A O 1
ATOM 2061 N N . THR A 1 260 ? 4.036 0.737 19.599 1.00 95.88 260 THR A N 1
ATOM 2062 C CA . THR A 1 260 ? 4.406 2.153 19.725 1.00 95.88 260 THR A CA 1
ATOM 2063 C C . THR A 1 260 ? 3.666 3.015 18.702 1.00 95.88 260 THR A C 1
ATOM 2065 O O . THR A 1 260 ? 3.189 4.103 19.035 1.00 95.88 260 THR A O 1
ATOM 2068 N N . ALA A 1 261 ? 3.530 2.536 17.463 1.00 96.19 261 ALA A N 1
ATOM 2069 C CA . ALA A 1 261 ? 2.795 3.238 16.417 1.00 96.19 261 ALA A CA 1
ATOM 2070 C C . ALA A 1 261 ? 1.292 3.339 16.736 1.00 96.19 261 ALA A C 1
ATOM 2072 O O . ALA A 1 261 ? 0.723 4.426 16.631 1.00 96.19 261 ALA A O 1
ATOM 2073 N N . ILE A 1 262 ? 0.662 2.257 17.203 1.00 96.94 262 ILE A N 1
ATOM 2074 C CA . ILE A 1 262 ? -0.749 2.253 17.625 1.00 96.94 262 ILE A CA 1
ATOM 2075 C C . ILE A 1 262 ? -0.962 3.226 18.788 1.00 96.94 262 ILE A C 1
ATOM 2077 O O . ILE A 1 262 ? -1.832 4.095 18.705 1.00 96.94 262 ILE A O 1
ATOM 2081 N N . SER A 1 263 ? -0.139 3.140 19.836 1.00 95.94 263 SER A N 1
ATOM 2082 C CA . SER A 1 263 ? -0.218 4.032 20.997 1.00 95.94 263 SER A CA 1
ATOM 2083 C C . SER A 1 263 ? -0.087 5.501 20.610 1.00 95.94 263 SER A C 1
ATOM 2085 O O . SER A 1 263 ? -0.814 6.349 21.121 1.00 95.94 263 SER A O 1
ATOM 2087 N N . LYS A 1 264 ? 0.804 5.809 19.665 1.00 95.50 264 LYS A N 1
ATOM 2088 C CA . LYS A 1 264 ? 1.043 7.180 19.212 1.00 95.50 264 LYS A CA 1
ATOM 2089 C C . LYS A 1 264 ? -0.052 7.725 18.295 1.00 95.50 264 LYS A C 1
ATOM 2091 O O . LYS A 1 264 ? -0.313 8.926 18.326 1.00 95.50 264 LYS A O 1
ATOM 2096 N N . HIS A 1 265 ? -0.633 6.886 17.440 1.00 95.69 265 HIS A N 1
ATOM 2097 C CA . HIS A 1 265 ? -1.468 7.350 16.329 1.00 95.69 265 HIS A CA 1
ATOM 2098 C C . HIS A 1 265 ? -2.956 7.022 16.466 1.00 95.69 265 HIS A C 1
ATOM 2100 O O . HIS A 1 265 ? -3.759 7.727 15.861 1.00 95.69 265 HIS A O 1
ATOM 2106 N N . LEU A 1 266 ? -3.329 5.998 17.240 1.00 96.50 266 LEU A N 1
ATOM 2107 C CA . LEU A 1 266 ? -4.710 5.506 17.315 1.00 96.50 266 LEU A CA 1
ATOM 2108 C C . LEU A 1 266 ? -5.341 5.625 18.707 1.00 96.50 266 LEU A C 1
ATOM 2110 O O . LEU A 1 266 ? -6.528 5.914 18.789 1.00 96.50 266 LEU A O 1
ATOM 2114 N N . VAL A 1 267 ? -4.581 5.453 19.797 1.00 94.56 267 VAL A N 1
ATOM 2115 C CA . VAL A 1 267 ? -5.145 5.422 21.169 1.00 94.56 267 VAL A CA 1
ATOM 2116 C C . VAL A 1 267 ? -5.856 6.724 21.564 1.00 94.56 267 VAL A C 1
ATOM 2118 O O . VAL A 1 267 ? -6.797 6.697 22.350 1.00 94.56 267 VAL A O 1
ATOM 2121 N N . GLY A 1 268 ? -5.449 7.863 20.999 1.00 91.56 268 GLY A N 1
ATOM 2122 C CA . GLY A 1 268 ? -6.096 9.159 21.233 1.00 91.56 268 GLY A CA 1
ATOM 2123 C C . GLY A 1 268 ? -7.328 9.441 20.366 1.00 91.56 268 GLY A C 1
ATOM 2124 O O . GLY A 1 268 ? -7.902 10.521 20.485 1.00 91.56 268 GLY A O 1
ATOM 2125 N N . LEU A 1 269 ? -7.710 8.528 19.468 1.00 93.38 269 LEU A N 1
ATOM 2126 C CA . LEU A 1 269 ? -8.855 8.711 18.578 1.00 93.38 269 LEU A CA 1
ATOM 2127 C C . LEU A 1 269 ? -10.139 8.224 19.251 1.00 93.38 269 LEU A C 1
ATOM 2129 O O . LEU A 1 269 ? -10.186 7.141 19.828 1.00 93.38 269 LEU A O 1
ATOM 2133 N N . THR A 1 270 ? -11.198 9.019 19.135 1.00 92.06 270 THR A N 1
ATOM 2134 C CA . THR A 1 270 ? -12.540 8.653 19.598 1.00 92.06 270 THR A CA 1
ATOM 2135 C C . THR A 1 270 ? -13.286 7.865 18.528 1.00 92.06 270 THR A C 1
ATOM 2137 O O . THR A 1 270 ? -13.959 6.894 18.851 1.00 92.06 270 THR A O 1
ATOM 2140 N N . VAL A 1 271 ? -13.163 8.252 17.255 1.00 93.12 271 VAL A N 1
ATOM 2141 C CA . VAL A 1 271 ? -13.812 7.568 16.124 1.00 93.12 271 VAL A CA 1
ATOM 2142 C C . VAL A 1 271 ? -12.778 6.763 15.348 1.00 93.12 271 VAL A C 1
ATOM 2144 O O . VAL A 1 271 ? -11.779 7.322 14.895 1.00 93.12 271 VAL A O 1
ATOM 2147 N N . ILE A 1 272 ? -13.016 5.466 15.167 1.00 94.88 272 ILE A N 1
ATOM 2148 C CA . ILE A 1 272 ? -12.109 4.548 14.469 1.00 94.88 272 ILE A CA 1
ATOM 2149 C C . ILE A 1 272 ? -12.899 3.756 13.428 1.00 94.88 272 ILE A C 1
ATOM 2151 O O . ILE A 1 272 ? -13.970 3.245 13.749 1.00 94.88 272 ILE A O 1
ATOM 2155 N N . PRO A 1 273 ? -12.405 3.622 12.188 1.00 95.31 273 PRO A N 1
ATOM 2156 C CA . PRO A 1 273 ? -13.032 2.749 11.207 1.00 95.31 273 PRO A CA 1
ATOM 2157 C C . PRO A 1 273 ? -13.077 1.298 11.691 1.00 95.31 273 PRO A C 1
ATOM 2159 O O . PRO A 1 273 ? -12.104 0.778 12.239 1.00 95.31 273 PRO A O 1
ATOM 2162 N N . ASP A 1 274 ? -14.197 0.627 11.465 1.00 94.69 274 ASP A N 1
ATOM 2163 C CA . ASP A 1 274 ? -14.385 -0.780 11.823 1.00 94.69 274 ASP A CA 1
ATOM 2164 C C . ASP A 1 274 ? -13.346 -1.705 11.166 1.00 94.69 274 ASP A C 1
ATOM 2166 O O . ASP A 1 274 ? -12.814 -2.598 11.829 1.00 94.69 274 ASP A O 1
ATOM 2170 N N . SER A 1 275 ? -12.983 -1.448 9.906 1.00 95.56 275 SER A N 1
ATOM 2171 C CA . SER A 1 275 ? -11.898 -2.161 9.225 1.00 95.56 275 SER A CA 1
ATOM 2172 C C . SER A 1 275 ? -10.547 -1.944 9.912 1.00 95.56 275 SER A C 1
ATOM 2174 O O . SER A 1 275 ? -9.839 -2.918 10.151 1.00 95.56 275 SER A O 1
ATOM 2176 N N . THR A 1 276 ? -10.210 -0.717 10.324 1.00 97.25 276 THR A N 1
ATOM 2177 C CA . THR A 1 276 ? -8.990 -0.422 11.097 1.00 97.25 276 THR A CA 1
ATOM 2178 C C . THR A 1 276 ? -8.979 -1.159 12.435 1.00 97.25 276 THR A C 1
ATOM 2180 O O . THR A 1 276 ? -7.985 -1.803 12.768 1.00 97.25 276 THR A O 1
ATOM 2183 N N . ALA A 1 277 ? -10.074 -1.093 13.198 1.00 96.88 277 ALA A N 1
ATOM 2184 C CA . ALA A 1 277 ? -10.177 -1.753 14.499 1.00 96.88 277 ALA A CA 1
ATOM 2185 C C . ALA A 1 277 ? -10.011 -3.277 14.370 1.00 96.88 277 ALA A C 1
ATOM 2187 O O . ALA A 1 277 ? -9.220 -3.876 15.102 1.00 96.88 277 ALA A O 1
ATOM 2188 N N . GLY A 1 278 ? -10.704 -3.890 13.404 1.00 96.38 278 GLY A N 1
ATOM 2189 C CA . GLY A 1 278 ? -10.603 -5.322 13.125 1.00 96.38 278 GLY A CA 1
ATOM 2190 C C . GLY A 1 278 ? -9.202 -5.738 12.673 1.00 96.38 278 GLY A C 1
ATOM 2191 O O . GLY A 1 278 ? -8.647 -6.701 13.203 1.00 96.38 278 GLY A O 1
ATOM 2192 N N . CYS A 1 279 ? -8.599 -4.991 11.745 1.00 97.19 279 CYS A N 1
ATOM 2193 C CA . CYS A 1 279 ? -7.259 -5.265 11.221 1.00 97.19 279 CYS A CA 1
ATOM 2194 C C . CYS A 1 279 ? -6.182 -5.159 12.310 1.00 97.19 279 CYS A C 1
ATOM 2196 O O . CYS A 1 279 ? -5.363 -6.067 12.459 1.00 97.19 279 CYS A O 1
ATOM 2198 N N . VAL A 1 280 ? -6.211 -4.102 13.130 1.00 97.25 280 VAL A N 1
ATOM 2199 C CA . VAL A 1 280 ? -5.268 -3.923 14.247 1.00 97.25 280 VAL A CA 1
ATOM 2200 C C . VAL A 1 280 ? -5.384 -5.062 15.257 1.00 97.25 280 VAL A C 1
ATOM 2202 O O . VAL A 1 280 ? -4.363 -5.635 15.637 1.00 97.25 280 VAL A O 1
ATOM 2205 N N . LEU A 1 281 ? -6.605 -5.430 15.660 1.00 96.38 281 LEU A N 1
ATOM 2206 C CA . LEU A 1 281 ? -6.824 -6.564 16.561 1.00 96.38 281 LEU A CA 1
ATOM 2207 C C . LEU A 1 281 ? -6.296 -7.867 15.961 1.00 96.38 281 LEU A C 1
ATOM 2209 O O . LEU A 1 281 ? -5.535 -8.576 16.616 1.00 96.38 281 LEU A O 1
ATOM 2213 N N . GLY A 1 282 ? -6.637 -8.149 14.702 1.00 95.31 282 GLY A N 1
ATOM 2214 C CA . GLY A 1 282 ? -6.194 -9.351 14.002 1.00 95.31 282 GLY A CA 1
ATOM 2215 C C . GLY A 1 282 ? -4.670 -9.466 13.933 1.00 95.31 282 GLY A C 1
ATOM 2216 O O . GLY A 1 282 ? -4.116 -10.529 14.221 1.00 95.31 282 GLY A O 1
ATOM 2217 N N . VAL A 1 283 ? -3.975 -8.372 13.608 1.00 96.31 283 VAL A N 1
ATOM 2218 C CA . VAL A 1 283 ? -2.507 -8.360 13.535 1.00 96.31 283 VAL A CA 1
ATOM 2219 C C . VAL A 1 283 ? -1.864 -8.483 14.911 1.00 96.31 283 VAL A C 1
ATOM 2221 O O . VAL A 1 283 ? -0.935 -9.276 15.062 1.00 96.31 283 VAL A O 1
ATOM 2224 N N . ILE A 1 284 ? -2.358 -7.763 15.924 1.00 95.38 284 ILE A N 1
ATOM 2225 C CA . ILE A 1 284 ? -1.827 -7.878 17.288 1.00 95.38 284 ILE A CA 1
ATOM 2226 C C . ILE A 1 284 ? -1.996 -9.303 17.816 1.00 95.38 284 ILE A C 1
ATOM 2228 O O . ILE A 1 284 ? -1.029 -9.867 18.319 1.00 95.38 284 ILE A O 1
ATOM 2232 N N . CYS A 1 285 ? -3.166 -9.922 17.641 1.00 92.62 285 CYS A N 1
ATOM 2233 C CA . CYS A 1 285 ? -3.401 -11.304 18.064 1.00 92.62 285 CYS A CA 1
ATOM 2234 C C . CYS A 1 285 ? -2.464 -12.305 17.373 1.00 92.62 285 CYS A C 1
ATOM 2236 O O . CYS A 1 285 ? -2.032 -13.261 18.010 1.00 92.62 285 CYS A O 1
ATOM 2238 N N . LYS A 1 286 ? -2.131 -12.093 16.093 1.00 93.69 286 LYS A N 1
ATOM 2239 C CA . LYS A 1 286 ? -1.199 -12.958 15.348 1.00 93.69 286 LYS A CA 1
ATOM 2240 C C . LYS A 1 286 ? 0.268 -12.742 15.742 1.00 93.69 286 LYS A C 1
ATOM 2242 O O . LYS A 1 286 ? 1.053 -13.683 15.664 1.00 93.69 286 LYS A O 1
ATOM 2247 N N . LEU A 1 287 ? 0.653 -11.523 16.127 1.00 92.06 287 LEU A N 1
ATOM 2248 C CA . LEU A 1 287 ? 2.027 -11.203 16.537 1.00 92.06 287 LEU A CA 1
ATOM 2249 C C . LEU A 1 287 ? 2.316 -11.521 18.005 1.00 92.06 287 LEU A C 1
ATOM 2251 O O . LEU A 1 287 ? 3.476 -11.744 18.346 1.00 92.06 287 LEU A O 1
ATOM 2255 N N . LEU A 1 288 ? 1.291 -11.517 18.858 1.00 91.25 288 LEU A N 1
ATOM 2256 C CA . LEU A 1 288 ? 1.429 -11.760 20.287 1.00 91.25 288 LEU A CA 1
ATOM 2257 C C . LEU A 1 288 ? 1.948 -13.182 20.548 1.00 91.25 288 LEU A C 1
ATOM 2259 O O . LEU A 1 288 ? 1.314 -14.173 20.192 1.00 91.25 288 LEU A O 1
ATOM 2263 N N . ASP A 1 289 ? 3.088 -13.280 21.226 1.00 86.94 289 ASP A N 1
ATOM 2264 C CA . ASP A 1 289 ? 3.603 -14.527 21.784 1.00 86.94 289 ASP A CA 1
ATOM 2265 C C . ASP A 1 289 ? 4.071 -14.330 23.233 1.00 86.94 289 ASP A C 1
ATOM 2267 O O . ASP A 1 289 ? 3.969 -13.242 23.797 1.00 86.94 289 ASP A O 1
ATOM 2271 N N . HIS A 1 290 ? 4.587 -15.393 23.853 1.00 84.62 290 HIS A N 1
ATOM 2272 C CA . HIS A 1 290 ? 5.045 -15.379 25.245 1.00 84.62 290 HIS A CA 1
ATOM 2273 C C . HIS A 1 290 ? 6.219 -14.417 25.520 1.00 84.62 290 HIS A C 1
ATOM 2275 O O . HIS A 1 290 ? 6.555 -14.201 26.681 1.00 84.62 290 HIS A O 1
ATOM 2281 N N . THR A 1 291 ? 6.858 -13.866 24.482 1.00 86.19 291 THR A N 1
ATOM 2282 C CA . THR A 1 291 ? 7.964 -12.903 24.609 1.00 86.19 291 THR A CA 1
ATOM 2283 C C . THR A 1 291 ? 7.499 -11.449 24.529 1.00 86.19 291 THR A C 1
ATOM 2285 O O . THR A 1 291 ? 8.267 -10.543 24.849 1.00 86.19 291 THR A O 1
ATOM 2288 N N . CYS A 1 292 ? 6.254 -11.217 24.112 1.00 88.31 292 CYS A N 1
ATOM 2289 C CA . CYS A 1 292 ? 5.695 -9.890 23.900 1.00 88.31 292 CYS A CA 1
ATOM 2290 C C . CYS A 1 292 ? 5.007 -9.368 25.168 1.00 88.31 292 CYS A C 1
ATOM 2292 O O . CYS A 1 292 ? 4.258 -10.090 25.826 1.00 88.31 292 CYS A O 1
ATOM 2294 N N . VAL A 1 293 ? 5.207 -8.085 25.480 1.00 89.69 293 VAL A N 1
ATOM 2295 C CA . VAL A 1 293 ? 4.543 -7.415 26.607 1.00 89.69 293 VAL A CA 1
ATOM 2296 C C . VAL A 1 293 ? 3.635 -6.312 26.076 1.00 89.69 293 VAL A C 1
ATOM 2298 O O . VAL A 1 293 ? 4.084 -5.356 25.441 1.00 89.69 293 VAL A O 1
ATOM 2301 N N . LEU A 1 294 ? 2.336 -6.445 26.343 1.00 91.56 294 LEU A N 1
ATOM 2302 C CA . LEU A 1 294 ? 1.363 -5.397 26.054 1.00 91.56 294 LEU A CA 1
ATOM 2303 C C . LEU A 1 294 ? 1.590 -4.211 26.994 1.00 91.56 294 LEU A C 1
ATOM 2305 O O . LEU A 1 294 ? 1.665 -4.356 28.211 1.00 91.56 294 LEU A O 1
ATOM 2309 N N . SER A 1 295 ? 1.673 -3.028 26.411 1.00 92.44 295 SER A N 1
ATOM 2310 C CA . SER A 1 295 ? 1.777 -1.760 27.110 1.00 92.44 295 SER A CA 1
ATOM 2311 C C . SER A 1 295 ? 0.449 -1.411 27.770 1.00 92.44 295 SER A C 1
ATOM 2313 O O . SER A 1 295 ? -0.633 -1.728 27.264 1.00 92.44 295 SER A O 1
ATOM 2315 N N . GLU A 1 296 ? 0.542 -0.671 28.870 1.00 92.44 296 GLU A N 1
ATOM 2316 C CA . GLU A 1 296 ? -0.611 -0.210 29.648 1.00 92.44 296 GLU A CA 1
ATOM 2317 C C . GLU A 1 296 ? -1.562 0.683 28.840 1.00 92.44 296 GLU A C 1
ATOM 2319 O O . GLU A 1 296 ? -2.738 0.785 29.165 1.00 92.44 296 GLU A O 1
ATOM 2324 N N . THR A 1 297 ? -1.074 1.303 27.760 1.00 92.19 297 THR A N 1
ATOM 2325 C CA . THR A 1 297 ? -1.900 2.118 26.852 1.00 92.19 297 THR A CA 1
ATOM 2326 C C . THR A 1 297 ? -2.584 1.292 25.768 1.00 92.19 297 THR A C 1
ATOM 2328 O O . THR A 1 297 ? -3.710 1.599 25.380 1.00 92.19 297 THR A O 1
ATOM 2331 N N . LEU A 1 298 ? -1.926 0.235 25.281 1.00 94.12 298 LEU A N 1
ATOM 2332 C CA . LEU A 1 298 ? -2.443 -0.576 24.185 1.00 94.12 298 LEU A CA 1
ATOM 2333 C C . LEU A 1 298 ? -3.574 -1.492 24.658 1.00 94.12 298 LEU A C 1
ATOM 2335 O O . LEU A 1 298 ? -4.590 -1.603 23.978 1.00 94.12 298 LEU A O 1
ATOM 2339 N N . LEU A 1 299 ? -3.433 -2.130 25.821 1.00 93.94 299 LEU A N 1
ATOM 2340 C CA . LEU A 1 299 ? -4.420 -3.101 26.299 1.00 93.94 299 LEU A CA 1
ATOM 2341 C C . LEU A 1 299 ? -5.841 -2.503 26.459 1.00 93.94 299 LEU A C 1
ATOM 2343 O O . LEU A 1 299 ? -6.775 -3.090 25.906 1.00 93.94 299 LEU A O 1
ATOM 2347 N N . PRO A 1 300 ? -6.046 -1.343 27.121 1.00 94.75 300 PRO A N 1
ATOM 2348 C CA . PRO A 1 300 ? -7.373 -0.727 27.229 1.00 94.75 300 PRO A CA 1
ATOM 2349 C C . PRO A 1 300 ? -7.952 -0.314 25.875 1.00 94.75 300 PRO A C 1
ATOM 2351 O O . PRO A 1 300 ? -9.158 -0.427 25.648 1.00 94.75 300 PRO A O 1
ATOM 2354 N N . PHE A 1 301 ? -7.094 0.137 24.958 1.00 95.50 301 PHE A N 1
ATOM 2355 C CA . PHE A 1 301 ? -7.492 0.482 23.600 1.00 95.50 301 PHE A CA 1
ATOM 2356 C C . PHE A 1 301 ? -7.998 -0.741 22.829 1.00 95.50 301 PHE A C 1
ATOM 2358 O O . PHE A 1 301 ? -9.096 -0.706 22.277 1.00 95.50 301 PHE A O 1
ATOM 2365 N N . LEU A 1 302 ? -7.251 -1.850 22.846 1.00 95.75 302 LEU A N 1
ATOM 2366 C CA . LEU A 1 302 ? -7.672 -3.093 22.195 1.00 95.75 302 LEU A CA 1
ATOM 2367 C C . LEU A 1 302 ? -8.968 -3.632 22.809 1.00 95.75 302 LEU A C 1
ATOM 2369 O O . LEU A 1 302 ? -9.865 -4.028 22.072 1.00 95.75 302 LEU A O 1
ATOM 2373 N N . ALA A 1 303 ? -9.108 -3.584 24.138 1.00 95.31 303 ALA A N 1
ATOM 2374 C CA . ALA A 1 303 ? -10.345 -3.967 24.816 1.00 95.31 303 ALA A CA 1
ATOM 2375 C C . ALA A 1 303 ? -11.542 -3.109 24.361 1.00 95.31 303 ALA A C 1
ATOM 2377 O O . ALA A 1 303 ? -12.619 -3.645 24.098 1.00 95.31 303 ALA A O 1
ATOM 2378 N N . SER A 1 304 ? -11.336 -1.798 24.202 1.00 95.44 304 SER A N 1
ATOM 2379 C CA . SER A 1 304 ? -12.351 -0.863 23.698 1.00 95.44 304 SER A CA 1
ATOM 2380 C C . SER A 1 304 ? -12.752 -1.184 22.254 1.00 95.44 304 SER A C 1
ATOM 2382 O O . SER A 1 304 ? -13.943 -1.242 21.946 1.00 95.44 304 SER A O 1
ATOM 2384 N N . CYS A 1 305 ? -11.780 -1.471 21.381 1.00 95.62 305 CYS A N 1
ATOM 2385 C CA . CYS A 1 305 ? -12.028 -1.917 20.008 1.00 95.62 305 CYS A CA 1
ATOM 2386 C C . CYS A 1 305 ? -12.807 -3.243 19.965 1.00 95.62 305 CYS A C 1
ATOM 2388 O O . CYS A 1 305 ? -13.802 -3.339 19.247 1.00 95.62 305 CYS A O 1
ATOM 2390 N N . CYS A 1 306 ? -12.400 -4.245 20.756 1.00 95.19 306 CYS A N 1
ATOM 2391 C CA . CYS A 1 306 ? -13.095 -5.532 20.864 1.00 95.19 306 CYS A CA 1
ATOM 2392 C C . CYS A 1 306 ? -14.552 -5.346 21.282 1.00 95.19 306 CYS A C 1
ATOM 2394 O O . CYS A 1 306 ? -15.449 -5.927 20.674 1.00 95.19 306 CYS A O 1
ATOM 2396 N N . TYR A 1 307 ? -14.786 -4.524 22.308 1.00 94.88 307 TYR A N 1
ATOM 2397 C CA . TYR A 1 307 ? -16.128 -4.265 22.804 1.00 94.88 307 TYR A CA 1
ATOM 2398 C C . TYR A 1 307 ? -16.998 -3.622 21.719 1.00 94.88 307 TYR A C 1
ATOM 2400 O O . TYR A 1 307 ? -18.111 -4.086 21.468 1.00 94.88 307 TYR A O 1
ATOM 2408 N N . SER A 1 308 ? -16.506 -2.569 21.061 1.00 93.88 308 SER A N 1
ATOM 2409 C CA . SER A 1 308 ? -17.289 -1.862 20.046 1.00 93.88 308 SER A CA 1
ATOM 2410 C C . SER A 1 308 ? -17.591 -2.748 18.834 1.00 93.88 308 SER A C 1
ATOM 2412 O O . SER A 1 308 ? -18.706 -2.700 18.315 1.00 93.88 308 SER A O 1
ATOM 2414 N N . LEU A 1 309 ? -16.650 -3.607 18.421 1.00 93.56 309 LEU A N 1
ATOM 2415 C CA . LEU A 1 309 ? -16.866 -4.573 17.336 1.00 93.56 309 LEU A CA 1
ATOM 2416 C C . LEU A 1 309 ? -17.867 -5.663 17.728 1.00 93.56 309 LEU A C 1
ATOM 2418 O O . LEU A 1 309 ? -18.751 -5.984 16.941 1.00 93.56 309 LEU A O 1
ATOM 2422 N N . LEU A 1 310 ? -17.775 -6.211 18.943 1.00 92.75 310 LEU A N 1
ATOM 2423 C CA . LEU A 1 310 ? -18.738 -7.201 19.430 1.00 92.75 310 LEU A CA 1
ATOM 2424 C C . LEU A 1 310 ? -20.146 -6.604 19.517 1.00 92.75 310 LEU A C 1
ATOM 2426 O O . LEU A 1 310 ? -21.114 -7.240 19.111 1.00 92.75 310 LEU A O 1
ATOM 2430 N N . TYR A 1 311 ? -20.258 -5.369 20.011 1.00 91.06 311 TYR A N 1
ATOM 2431 C CA . TYR A 1 311 ? -21.527 -4.652 20.050 1.00 91.06 311 TYR A CA 1
ATOM 2432 C C . TYR A 1 311 ? -22.122 -4.487 18.648 1.00 91.06 311 TYR A C 1
ATOM 2434 O O . TYR A 1 311 ? -23.299 -4.777 18.460 1.00 91.06 311 TYR A O 1
ATOM 2442 N N . PHE A 1 312 ? -21.307 -4.107 17.661 1.00 88.81 312 PHE A N 1
ATOM 2443 C CA . PHE A 1 312 ? -21.736 -4.032 16.265 1.00 88.81 312 PHE A CA 1
ATOM 2444 C C . PHE A 1 312 ? -22.223 -5.377 15.710 1.00 88.81 312 PHE A C 1
ATOM 2446 O O . PHE A 1 312 ? -23.271 -5.440 15.074 1.00 88.81 312 PHE A O 1
ATOM 2453 N N . LEU A 1 313 ? -21.503 -6.471 15.964 1.00 87.62 313 LEU A N 1
ATOM 2454 C CA . LEU A 1 313 ? -21.936 -7.801 15.522 1.00 87.62 313 LEU A CA 1
ATOM 2455 C C . LEU A 1 313 ? -23.299 -8.175 16.125 1.00 87.62 313 LEU A C 1
ATOM 2457 O O . LEU A 1 313 ? -24.176 -8.671 15.421 1.00 87.62 313 LEU A O 1
ATOM 2461 N N . LEU A 1 314 ? -23.518 -7.847 17.400 1.00 86.75 314 LEU A N 1
ATOM 2462 C CA . LEU A 1 314 ? -24.799 -8.071 18.070 1.00 86.75 314 LEU A CA 1
ATOM 2463 C C . LEU A 1 314 ? -25.935 -7.193 17.520 1.00 86.75 314 LEU A C 1
ATOM 2465 O O . LEU A 1 314 ? -27.091 -7.612 17.582 1.00 86.75 314 LEU A O 1
ATOM 2469 N N . THR A 1 315 ? -25.662 -5.980 17.025 1.00 83.56 315 THR A N 1
ATOM 2470 C CA . THR A 1 315 ? -26.693 -5.137 16.386 1.00 83.56 315 THR A CA 1
ATOM 2471 C C . THR A 1 315 ? -26.992 -5.578 14.953 1.00 83.56 315 THR A C 1
ATOM 2473 O O . THR A 1 315 ? -28.151 -5.537 14.535 1.00 83.56 315 THR A O 1
ATOM 2476 N N . LEU A 1 316 ? -25.992 -6.091 14.227 1.00 80.19 316 LEU A N 1
ATOM 2477 C CA . LEU A 1 316 ? -26.180 -6.725 12.919 1.00 80.19 316 LEU A CA 1
ATOM 2478 C C . LEU A 1 316 ? -27.089 -7.954 13.001 1.00 80.19 316 LEU A C 1
ATOM 2480 O O . LEU A 1 316 ? -28.039 -8.059 12.227 1.00 80.19 316 LEU A O 1
ATOM 2484 N N . GLU A 1 317 ? -26.851 -8.850 13.963 1.00 73.62 317 GLU A N 1
ATOM 2485 C CA . GLU A 1 317 ? -27.691 -10.040 14.180 1.00 73.62 317 GLU A CA 1
ATOM 2486 C C . GLU A 1 317 ? -29.153 -9.683 14.490 1.00 73.62 317 GLU A C 1
ATOM 2488 O O . GLU A 1 317 ? -30.070 -10.427 14.144 1.00 73.62 317 GLU A O 1
ATOM 2493 N N . LYS A 1 318 ? -29.388 -8.518 15.105 1.00 75.31 318 LYS A N 1
ATOM 2494 C CA . LYS A 1 318 ? -30.731 -8.001 15.415 1.00 75.31 318 LYS A CA 1
ATOM 2495 C C . LYS A 1 318 ? -31.433 -7.354 14.218 1.00 75.31 318 LYS A C 1
ATOM 2497 O O . LYS A 1 318 ? -32.595 -6.970 14.343 1.00 75.31 318 LYS A O 1
ATOM 2502 N N . GLY A 1 319 ? -30.766 -7.254 13.068 1.00 62.94 319 GLY A N 1
ATOM 2503 C CA . GLY A 1 319 ? -31.360 -6.789 11.818 1.00 62.94 319 GLY A CA 1
ATOM 2504 C C . GLY A 1 319 ? -31.609 -5.281 11.752 1.00 62.94 319 GLY A C 1
ATOM 2505 O O . GLY A 1 319 ? -32.544 -4.844 11.080 1.00 62.94 319 GLY A O 1
ATOM 2506 N N . GLU A 1 320 ? -30.803 -4.468 12.440 1.00 67.31 320 GLU A N 1
ATOM 2507 C CA . GLU A 1 320 ? -30.905 -3.009 12.348 1.00 67.31 320 GLU A CA 1
ATOM 2508 C C . GLU A 1 320 ? -30.642 -2.548 10.898 1.00 67.31 320 GLU A C 1
ATOM 2510 O O . GLU A 1 320 ? -29.539 -2.663 10.360 1.00 67.31 320 GLU A O 1
ATOM 2515 N N . ALA A 1 321 ? -31.695 -2.049 10.236 1.00 56.75 321 ALA A N 1
ATOM 2516 C CA . ALA A 1 321 ? -31.748 -1.837 8.784 1.00 56.75 321 ALA A CA 1
ATOM 2517 C C . ALA A 1 321 ? -30.686 -0.867 8.232 1.00 56.75 321 ALA A C 1
ATOM 2519 O O . ALA A 1 321 ? -30.352 -0.920 7.048 1.00 56.75 321 ALA A O 1
ATOM 2520 N N . GLU A 1 322 ? -30.155 0.026 9.071 1.00 59.91 322 GLU A N 1
ATOM 2521 C CA . GLU A 1 322 ? -29.096 0.967 8.695 1.00 59.91 322 GLU A CA 1
ATOM 2522 C C . GLU A 1 322 ? -27.715 0.291 8.624 1.00 59.91 322 GLU A C 1
ATOM 2524 O O . GLU A 1 322 ? -26.880 0.677 7.805 1.00 59.91 322 GLU A O 1
ATOM 2529 N N . HIS A 1 323 ? -27.494 -0.762 9.417 1.00 63.66 323 HIS A N 1
ATOM 2530 C CA . HIS A 1 323 ? -26.251 -1.534 9.450 1.00 63.66 323 HIS A CA 1
ATOM 2531 C C . HIS A 1 323 ? -26.197 -2.591 8.340 1.00 63.66 323 HIS A C 1
ATOM 2533 O O . HIS A 1 323 ? -25.164 -2.733 7.691 1.00 63.66 323 HIS A O 1
ATOM 2539 N N . LEU A 1 324 ? -27.332 -3.233 8.040 1.00 59.84 324 LEU A N 1
ATOM 2540 C CA . LEU A 1 324 ? -27.489 -4.172 6.916 1.00 59.84 324 LEU A CA 1
ATOM 2541 C C . LEU A 1 324 ? -27.354 -3.524 5.528 1.00 59.84 324 LEU A C 1
ATOM 2543 O O . LEU A 1 324 ? -27.210 -4.218 4.535 1.00 59.84 324 LEU A O 1
ATOM 2547 N N . ARG A 1 325 ? -27.464 -2.195 5.410 1.00 58.72 325 ARG A N 1
ATOM 2548 C CA . ARG A 1 325 ? -27.314 -1.513 4.109 1.00 58.72 325 ARG A CA 1
ATOM 2549 C C . ARG A 1 325 ? -25.861 -1.307 3.692 1.00 58.72 325 ARG A C 1
ATOM 2551 O O . ARG A 1 325 ? -25.611 -1.111 2.508 1.00 58.72 325 ARG A O 1
ATOM 2558 N N . LYS A 1 326 ? -24.934 -1.303 4.652 1.00 62.50 326 LYS A N 1
ATOM 2559 C CA . LYS A 1 326 ? -23.489 -1.169 4.409 1.00 62.50 326 LYS A CA 1
ATOM 2560 C C . LYS A 1 326 ? -22.730 -2.494 4.505 1.00 62.50 326 LYS A C 1
ATOM 2562 O O . LYS A 1 326 ? -21.579 -2.548 4.073 1.00 62.50 326 LYS A O 1
ATOM 2567 N N . ARG A 1 327 ? -23.352 -3.519 5.093 1.00 64.06 327 ARG A N 1
ATOM 2568 C CA . ARG A 1 327 ? -22.787 -4.850 5.326 1.00 64.06 327 ARG A CA 1
ATOM 2569 C C . ARG A 1 327 ? -23.492 -5.924 4.531 1.00 64.06 327 ARG A C 1
ATOM 2571 O O . ARG A 1 327 ? -24.723 -5.819 4.378 1.00 64.06 327 ARG A O 1
#

Foldseek 3Di:
DVVLVPVVPDPVVLVVVLVVLPDPPDDPVSVLVSLVSLLPDDPDPSSLQVLLCLLVVLLVCQQVDQVVNLSSLVSLLSCLVVVSPSNLVSCLVSLCSQLALPRHSLQRHDQVSVLSVLVVVLSRQAQDLSSLLSLLSCQLVVSHFLVSLLSNLVSLLCQAVQVVDDDPPDDPPNDDRRGDYPVSNLVSLLSLLQSDDLVRLVVQQPDDPDQQWDDDPPFLAIEREAFPVSLVSSQSSLVSSLVSQVSRPDLQVSLVSNLVCCLVRPLPGSYGYLSSLVSSLVSNVSSDDPVHDHDPSRVSVNVSSVVRNVVLVVVVVVCPPSSVVRD

pLDDT: mean 84.85, std 14.45, range [38.19, 98.06]

Radius of gyration: 24.01 Å; Cα contacts (8 Å, |Δi|>4): 390; chains: 1; bounding box: 62×32×73 Å

Sequence (327 aa):
ICFLLFLEATESLIKAVYTLYQQRSLLIPVRTLLLKAYRIQYRSKVLSRWLAGLPLQLAHLSSRNPELSTQLIDIIHTAAARANKELLKSLKVTALQIYDPQEGTVVVLPAESQQLLVQLVYFLPSLPADLLSRLSRCCIMGRLSADLAAMLIGILHMRSSFSGWKSSVKEQNGSVQLNISNADYFSFLFSTLTGFSKEELTWLQSLRGVPHVIQTQLSPVLLYLTDLDQFLHHWDVTETVCHSLLVVPVRSQSFDVLQTAISKHLVGLTVIPDSTAGCVLGVICKLLDHTCVLSETLLPFLASCCYSLLYFLLTLEKGEAEHLRKR

Secondary structure (DSSP, 8-state):
-HHHHHTTS-HHHHHHHHHHHT-TT--HHHHHHHHHHHTT-TT-HHHHHHHHHHHHHHHHHGGG-HHHHHHHHHHHHHHHHTT-HHHHHHHHHHHHHHT-TTT-HHHHS-HHHHHHHHHHGGG-S---HHHHHHHHHHHHTTSS-HHHHHHHHHHHHHTSGGGT-------TTS----S--HHHHHHHHHHHHH-S-HHHHHHHHH-SS-TTEE--SS-SPEEE---HHHHHHHHHHHHHHHHHHHTSS-HHHHHHHHHHHHHHHTTT-SEEEHHHHHHHHHHHHHH--TT----TTHHHHHHHHHHHHHHHHHHHHTT-TTTTTT-

Nearest PDB structures (foldseek):
  8fl4-assembly1_NU  TM=9.247E-01  e=4.643E-33  Homo sapiens
  7wtw-assembly1_K  TM=3.917E-01  e=3.732E-01  Homo sapiens
  7wtx-assembly1_K  TM=3.317E-01  e=5.345E-01  Homo sapiens
  6sgb-assembly1_F3  TM=2.258E-01  e=3.412E-01  Trypanosoma brucei brucei
  5yu7-assembly1_A  TM=1.839E-01  e=6.397E-01  Homo sapiens

Solvent-accessible surface area (backbone atoms only — not comparable to full-atom values): 18115 Å² total; per-residue (Å²): 106,72,74,64,63,55,64,76,72,44,75,66,56,58,48,51,52,49,57,55,64,69,40,87,83,59,52,66,71,60,52,52,52,52,56,60,61,57,75,76,60,86,85,43,71,68,53,44,56,52,51,27,49,45,48,57,50,39,49,74,42,29,66,83,40,55,72,59,38,45,55,47,49,54,51,51,45,59,41,41,76,67,64,38,63,56,32,38,55,34,37,55,73,35,41,60,56,30,44,27,65,86,80,5,33,44,53,61,43,57,70,74,52,28,50,57,52,50,56,45,59,68,60,45,57,58,70,53,63,72,48,41,52,27,49,27,46,21,41,48,70,60,54,32,55,45,70,51,35,39,53,38,52,50,45,51,47,52,42,22,78,78,59,67,56,72,82,84,74,72,47,101,74,81,59,78,68,68,58,40,48,72,67,52,50,52,47,34,46,49,49,38,42,45,49,52,53,72,66,56,51,52,51,54,62,70,56,81,87,61,83,64,56,50,78,57,97,85,29,82,35,27,34,32,65,57,46,46,69,58,34,52,46,47,48,56,38,31,53,46,45,40,52,61,46,66,68,35,91,55,45,53,59,48,46,52,54,49,50,52,49,42,50,75,73,47,60,84,51,47,47,43,44,44,49,30,47,50,40,49,51,54,42,50,64,71,62,59,50,98,83,53,80,83,48,86,65,46,51,62,45,52,52,21,42,53,50,41,50,52,52,49,53,58,44,52,75,70,60,44,68,78,55,57,72,44,89

Mean predicted aligned error: 8.37 Å

Organism: Bos indicus x Bos taurus (NCBI:txid30522)

InterPro domains:
  IPR057949 TEX10-like, TPR repeats [PF25781] (46-327)